Protein AF-A0A7J6RWA9-F1 (afdb_monomer)

Nearest PDB structures (foldseek):
  2pbj-assembly1_B  TM=9.322E-01  e=1.282E-08  Macaca fascicularis
  6jx6-assembly1_C  TM=2.714E-01  e=2.741E+00  Homo sapiens
  1b5l-assembly1_A  TM=1.885E-01  e=5.178E+00  Komagataella pastoris

Structure (mmCIF, N/CA/C/O backbone):
data_AF-A0A7J6RWA9-F1
#
_entry.id   AF-A0A7J6RWA9-F1
#
loop_
_atom_site.group_PDB
_atom_site.id
_atom_site.type_symbol
_atom_site.label_atom_id
_atom_site.label_alt_id
_atom_site.label_comp_id
_atom_site.label_asym_id
_atom_site.label_entity_id
_atom_site.label_seq_id
_atom_site.pdbx_PDB_ins_code
_atom_site.Cartn_x
_atom_site.Cartn_y
_atom_site.Cartn_z
_atom_site.occupancy
_atom_site.B_iso_or_equiv
_atom_site.auth_seq_id
_atom_site.auth_comp_id
_atom_site.auth_asym_id
_atom_site.auth_atom_id
_atom_site.pdbx_PDB_model_num
ATOM 1 N N . MET A 1 1 ? -7.459 13.600 18.767 1.00 39.44 1 MET A N 1
ATOM 2 C CA . MET A 1 1 ? -7.841 12.797 17.589 1.00 39.44 1 MET A CA 1
ATOM 3 C C . MET A 1 1 ? -7.322 13.525 16.365 1.00 39.44 1 MET A C 1
ATOM 5 O O . MET A 1 1 ? -7.943 14.478 15.921 1.00 39.44 1 MET A O 1
ATOM 9 N N . THR A 1 2 ? -6.116 13.187 15.924 1.00 43.75 2 THR A N 1
ATOM 10 C CA . THR A 1 2 ? -5.487 13.762 14.728 1.00 43.75 2 THR A CA 1
ATOM 11 C C . THR A 1 2 ? -5.964 12.961 13.519 1.00 43.75 2 THR A C 1
ATOM 13 O O . THR A 1 2 ? -5.708 11.764 13.459 1.00 43.75 2 THR A O 1
ATOM 16 N N . GLY A 1 3 ? -6.721 13.582 12.612 1.00 49.81 3 GLY A N 1
ATOM 17 C CA . GLY A 1 3 ? -7.195 12.933 11.384 1.00 49.81 3 GLY A CA 1
ATOM 18 C C . GLY A 1 3 ? -6.060 12.665 10.380 1.00 49.81 3 GLY A C 1
ATOM 19 O O . GLY A 1 3 ? -4.950 13.177 10.555 1.00 49.81 3 GLY A O 1
ATOM 20 N N . PRO A 1 4 ? -6.324 11.908 9.299 1.00 56.78 4 PRO A N 1
ATOM 21 C CA . PRO A 1 4 ? -5.310 11.543 8.303 1.00 56.78 4 PRO A CA 1
ATOM 22 C C . PRO A 1 4 ? -4.765 12.737 7.490 1.00 56.78 4 PRO A C 1
ATOM 24 O O . PRO A 1 4 ? -3.801 12.580 6.740 1.00 56.78 4 PRO A O 1
ATOM 27 N N . GLU A 1 5 ? -5.330 13.942 7.649 1.00 47.09 5 GLU A N 1
ATOM 28 C CA . GLU A 1 5 ? -4.858 15.179 7.006 1.00 47.09 5 GLU A CA 1
ATOM 29 C C . GLU A 1 5 ? -3.401 15.536 7.336 1.00 47.09 5 GLU A C 1
ATOM 31 O O . GLU A 1 5 ? -2.727 16.139 6.505 1.00 47.09 5 GLU A O 1
ATOM 36 N N . ALA A 1 6 ? -2.880 15.134 8.500 1.00 46.25 6 ALA A N 1
ATOM 37 C CA . ALA A 1 6 ? -1.516 15.473 8.917 1.00 46.25 6 ALA A CA 1
ATOM 38 C C . ALA A 1 6 ? -0.410 14.823 8.054 1.00 46.25 6 ALA A C 1
ATOM 40 O O . ALA A 1 6 ? 0.733 15.273 8.096 1.00 46.25 6 ALA A O 1
ATOM 41 N N . VAL A 1 7 ? -0.734 13.780 7.275 1.00 47.56 7 VAL A N 1
ATOM 42 C CA . VAL A 1 7 ? 0.244 12.981 6.504 1.00 47.56 7 VAL A CA 1
ATOM 43 C C . VAL A 1 7 ? 0.011 13.066 4.990 1.00 47.56 7 VAL A C 1
ATOM 45 O O . VAL A 1 7 ? 0.813 12.562 4.208 1.00 47.56 7 VAL A O 1
ATOM 48 N N . VAL A 1 8 ? -1.049 13.739 4.529 1.00 48.97 8 VAL A N 1
ATOM 49 C CA . VAL A 1 8 ? -1.226 14.003 3.094 1.00 48.97 8 VAL A CA 1
ATOM 50 C C . VAL A 1 8 ? -0.202 15.068 2.685 1.00 48.97 8 VAL A C 1
ATOM 52 O O . VAL A 1 8 ? -0.330 16.214 3.121 1.00 48.97 8 VAL A O 1
ATOM 55 N N . PRO A 1 9 ? 0.819 14.764 1.855 1.00 43.09 9 PRO A N 1
ATOM 56 C CA . PRO A 1 9 ? 1.720 15.808 1.398 1.00 43.09 9 PRO A CA 1
ATOM 57 C C . PRO A 1 9 ? 0.907 16.831 0.606 1.00 43.09 9 PRO A C 1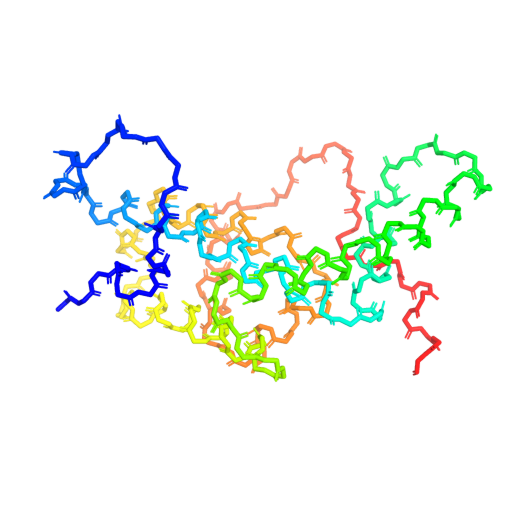
ATOM 59 O O . PRO A 1 9 ? 0.229 16.494 -0.370 1.00 43.09 9 PRO A O 1
ATOM 62 N N . ALA A 1 10 ? 0.958 18.076 1.080 1.00 37.00 10 ALA A N 1
ATOM 63 C CA . ALA A 1 10 ? 0.199 19.203 0.568 1.00 37.00 10 ALA A CA 1
ATOM 64 C C . ALA A 1 10 ? 0.240 19.258 -0.967 1.00 37.00 10 ALA A C 1
ATOM 66 O O . ALA A 1 10 ? 1.295 19.397 -1.592 1.00 37.00 10 ALA A O 1
ATOM 67 N N . LYS A 1 11 ? -0.940 19.174 -1.584 1.00 36.38 11 LYS A N 1
ATOM 68 C CA . LYS A 1 11 ? -1.131 19.436 -3.009 1.00 36.38 11 LYS A CA 1
ATOM 69 C C . LYS A 1 11 ? -0.823 20.917 -3.257 1.00 36.38 11 LYS A C 1
ATOM 71 O O . LYS A 1 11 ? -1.624 21.769 -2.883 1.00 36.38 11 LYS A O 1
ATOM 76 N N . LYS A 1 12 ? 0.286 21.238 -3.932 1.00 36.69 12 LYS A N 1
ATOM 77 C CA . LYS A 1 12 ? 0.397 22.509 -4.665 1.00 36.69 12 LYS A CA 1
ATOM 78 C C . LYS A 1 12 ? 0.057 22.269 -6.139 1.00 36.69 12 LYS A C 1
ATOM 80 O O . LYS A 1 12 ? 0.791 21.599 -6.853 1.00 36.69 12 LYS A O 1
ATOM 85 N N . GLU A 1 13 ? -1.118 22.786 -6.499 1.00 38.28 13 GLU A N 1
ATOM 86 C CA . GLU A 1 13 ? -1.623 23.146 -7.833 1.00 38.28 13 GLU A CA 1
ATOM 87 C C . GLU A 1 13 ? -1.780 22.051 -8.909 1.00 38.28 13 GLU A C 1
ATOM 89 O O . GLU A 1 13 ? -0.868 21.669 -9.632 1.00 38.28 13 GLU A O 1
ATOM 94 N N . SER A 1 14 ? -3.035 21.644 -9.113 1.00 30.59 14 SER A N 1
ATOM 95 C CA . SER A 1 14 ? -3.697 21.837 -10.411 1.00 30.59 14 SER A CA 1
ATOM 96 C C . SER A 1 14 ? -5.199 22.006 -10.176 1.00 30.59 14 SER A C 1
ATOM 98 O O . SER A 1 14 ? -5.834 21.176 -9.520 1.00 30.59 14 SER A O 1
ATOM 100 N N . THR A 1 15 ? -5.678 23.140 -10.684 1.00 30.81 15 THR A N 1
ATOM 101 C CA . THR A 1 15 ? -7.060 23.586 -10.897 1.00 30.81 15 THR A CA 1
ATOM 102 C C . THR A 1 15 ? -7.914 23.837 -9.651 1.00 30.81 15 THR A C 1
ATOM 104 O O . THR A 1 15 ? -8.248 22.949 -8.870 1.00 30.81 15 THR A O 1
ATOM 107 N N . ALA A 1 16 ? -8.250 25.116 -9.497 1.00 37.34 16 ALA A N 1
ATOM 108 C CA . ALA A 1 16 ? -9.140 25.677 -8.504 1.00 37.34 16 ALA A CA 1
ATOM 109 C C . ALA A 1 16 ? -10.590 25.248 -8.771 1.00 37.34 16 ALA A C 1
ATOM 111 O O . ALA A 1 16 ? -11.288 25.891 -9.539 1.00 37.34 16 ALA A O 1
ATOM 112 N N . GLU A 1 17 ? -11.020 24.166 -8.129 1.00 34.28 17 GLU A N 1
ATOM 113 C CA . GLU A 1 17 ? -12.426 23.802 -7.911 1.00 34.28 17 GLU A CA 1
ATOM 114 C C . GLU A 1 17 ? -12.434 22.751 -6.789 1.00 34.28 17 GLU A C 1
ATOM 116 O O . GLU A 1 17 ? -12.135 21.583 -7.018 1.00 34.28 17 GLU A O 1
ATOM 121 N N . GLY A 1 18 ? -12.656 23.166 -5.537 1.00 38.81 18 GLY A N 1
ATOM 122 C CA . GLY A 1 18 ? -12.782 22.210 -4.423 1.00 38.81 18 GLY A CA 1
ATOM 123 C C . GLY A 1 18 ? -12.353 22.694 -3.038 1.00 38.81 18 GLY A C 1
ATOM 124 O O . GLY A 1 18 ? -12.607 22.004 -2.060 1.00 38.81 18 GLY A O 1
ATOM 125 N N . ALA A 1 19 ? -11.758 23.883 -2.908 1.00 41.28 19 ALA A N 1
ATOM 126 C CA . ALA A 1 19 ? -11.243 24.370 -1.621 1.00 41.28 19 ALA A CA 1
ATOM 127 C C . ALA A 1 19 ? -12.324 24.737 -0.572 1.00 41.28 19 ALA A C 1
ATOM 129 O O . ALA A 1 19 ? -11.983 25.166 0.524 1.00 41.28 19 ALA A O 1
ATOM 130 N N . SER A 1 20 ? -13.617 24.571 -0.875 1.00 37.47 20 SER A N 1
ATOM 131 C CA . SER A 1 20 ? -14.734 24.836 0.047 1.00 37.47 20 SER A CA 1
ATOM 132 C C . SER A 1 20 ? -15.453 23.578 0.562 1.00 37.47 20 SER A C 1
ATOM 134 O O . SER A 1 20 ? -16.354 23.710 1.386 1.00 37.47 20 SER A O 1
ATOM 136 N N . GLY A 1 21 ? -15.076 22.372 0.112 1.00 46.09 21 GLY A N 1
ATOM 137 C CA . GLY A 1 21 ? -15.750 21.113 0.480 1.00 46.09 21 GLY A CA 1
ATOM 138 C C . GLY A 1 21 ? -15.065 20.280 1.573 1.00 46.09 21 GLY A C 1
ATOM 139 O O . GLY A 1 21 ? -15.691 19.388 2.136 1.00 46.09 21 GLY A O 1
ATOM 140 N N . ASP A 1 22 ? -13.801 20.566 1.893 1.00 48.47 22 ASP A N 1
ATOM 141 C CA . ASP A 1 22 ? -12.964 19.674 2.713 1.00 48.47 22 ASP A CA 1
ATOM 142 C C . ASP A 1 22 ? -13.248 19.768 4.229 1.00 48.47 22 ASP A C 1
ATOM 144 O O . ASP A 1 22 ? -13.005 18.815 4.963 1.00 48.47 22 ASP A O 1
ATOM 148 N N . ALA A 1 23 ? -13.857 20.859 4.710 1.00 52.50 23 ALA A N 1
ATOM 149 C CA . ALA A 1 23 ? -14.090 21.085 6.143 1.00 52.50 23 ALA A CA 1
ATOM 150 C C . ALA A 1 23 ? -15.260 20.279 6.754 1.00 52.50 23 ALA A C 1
ATOM 152 O O . ALA A 1 23 ? -15.531 20.420 7.94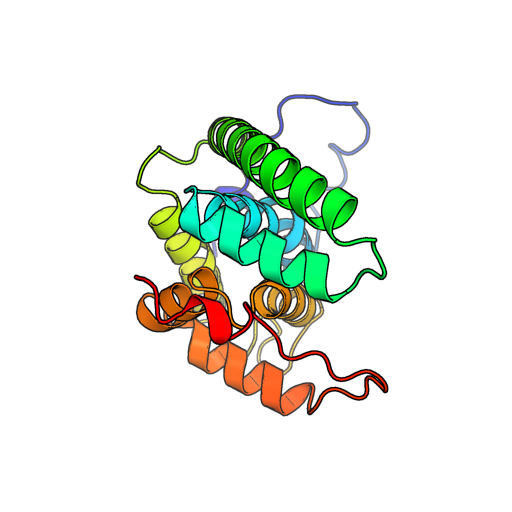5 1.00 52.50 23 ALA A O 1
ATOM 153 N N . ASN A 1 24 ? -15.973 19.463 5.965 1.00 55.38 24 ASN A N 1
ATOM 154 C CA . ASN A 1 24 ? -17.157 18.727 6.433 1.00 55.38 24 ASN A CA 1
ATOM 155 C C . ASN A 1 24 ? -17.223 17.269 5.942 1.00 55.38 24 ASN A C 1
ATOM 157 O O . ASN A 1 24 ? -18.300 16.676 5.900 1.00 55.38 24 ASN A O 1
ATOM 161 N N . LEU A 1 25 ? -16.083 16.692 5.544 1.00 68.38 25 LEU A N 1
ATOM 162 C CA . LEU A 1 25 ? -16.009 15.274 5.192 1.00 68.38 25 LEU A CA 1
ATOM 163 C C . LEU A 1 25 ? -16.062 14.421 6.458 1.00 68.38 25 LEU A C 1
ATOM 165 O O . LEU A 1 25 ? -15.345 14.680 7.432 1.00 68.38 25 LEU A O 1
ATOM 169 N N . SER A 1 26 ? -16.882 13.375 6.424 1.00 85.25 26 SER A N 1
ATOM 170 C CA . SER A 1 26 ? -16.926 12.385 7.497 1.00 85.25 26 SER A CA 1
ATOM 171 C C . SER A 1 26 ? -15.547 11.748 7.700 1.00 85.25 26 SER A C 1
ATOM 173 O O . SER A 1 26 ? -14.746 11.643 6.768 1.00 85.25 26 SER A O 1
ATOM 175 N N . ILE A 1 27 ? -15.262 11.283 8.920 1.00 84.94 27 ILE A N 1
ATOM 176 C CA . ILE A 1 27 ? -13.998 10.592 9.228 1.00 84.94 27 ILE A CA 1
ATOM 177 C C . ILE A 1 27 ? -13.743 9.431 8.249 1.00 84.94 27 ILE A C 1
ATOM 179 O O . ILE A 1 27 ? -12.622 9.227 7.799 1.00 84.94 27 ILE A O 1
ATOM 183 N N . GLU A 1 28 ? -14.799 8.720 7.850 1.00 86.56 28 GLU A N 1
ATOM 184 C CA . GLU A 1 28 ? -14.752 7.634 6.873 1.00 86.56 28 GLU A CA 1
ATOM 185 C C . GLU A 1 28 ? -14.273 8.110 5.493 1.00 86.56 28 GLU A C 1
ATOM 187 O O . GLU A 1 28 ? -13.369 7.509 4.914 1.00 86.56 28 GLU A O 1
ATOM 192 N N . GLU A 1 29 ? -14.824 9.207 4.972 1.00 88.69 29 GLU A N 1
ATOM 193 C CA . GLU A 1 29 ? -14.424 9.771 3.675 1.00 88.69 29 GLU A CA 1
ATOM 194 C C . GLU A 1 29 ? -12.976 10.267 3.684 1.00 88.69 29 GLU A C 1
ATOM 196 O O . GLU A 1 29 ? -12.262 10.110 2.690 1.00 88.69 29 GLU A O 1
ATOM 201 N N . GLN A 1 30 ? -12.514 10.806 4.814 1.00 89.94 30 GLN A N 1
ATOM 202 C CA . GLN A 1 30 ? -11.116 11.202 4.981 1.00 89.94 30 GLN A CA 1
ATOM 203 C C . GLN A 1 30 ? -10.178 9.994 4.868 1.00 89.94 30 GLN A C 1
ATOM 205 O O . GLN A 1 30 ? -9.165 10.068 4.171 1.00 89.94 30 GLN A O 1
ATOM 210 N N . TRP A 1 31 ? -10.530 8.860 5.482 1.00 91.12 31 TRP A N 1
ATOM 211 C CA . TRP A 1 31 ? -9.747 7.623 5.380 1.00 91.12 31 TRP A CA 1
ATOM 212 C C . TRP A 1 31 ? -9.806 6.987 3.989 1.00 91.12 31 TRP A C 1
ATOM 214 O O . TRP A 1 31 ? -8.787 6.503 3.495 1.00 91.12 31 TRP A O 1
ATOM 224 N N . VAL A 1 32 ? -10.957 7.040 3.312 1.00 92.50 32 VAL A N 1
ATOM 225 C CA . VAL A 1 32 ? -11.071 6.610 1.908 1.00 92.50 32 VAL A CA 1
ATOM 226 C C . VAL A 1 32 ? -10.140 7.437 1.021 1.00 92.50 32 VAL A C 1
ATOM 228 O O . VAL A 1 32 ? -9.382 6.872 0.230 1.00 92.50 32 VAL A O 1
ATOM 231 N N . ARG A 1 33 ? -10.145 8.765 1.183 1.00 91.81 33 ARG A N 1
ATOM 232 C CA . ARG A 1 33 ? -9.270 9.672 0.431 1.00 91.81 33 ARG A CA 1
ATOM 233 C C . ARG A 1 33 ? -7.798 9.448 0.760 1.00 91.81 33 ARG A C 1
ATOM 235 O O . ARG A 1 33 ? -6.971 9.452 -0.147 1.00 91.81 33 ARG A O 1
ATOM 242 N N . TRP A 1 34 ? -7.466 9.231 2.029 1.00 93.31 34 TRP A N 1
ATOM 243 C CA . TRP A 1 34 ? -6.106 8.911 2.451 1.00 93.31 34 TRP A CA 1
ATOM 244 C C . TRP A 1 34 ? -5.598 7.616 1.810 1.00 93.31 34 TRP A C 1
ATOM 246 O O . TRP A 1 34 ? -4.473 7.588 1.308 1.00 93.31 34 TRP A O 1
ATOM 256 N N . ALA A 1 35 ? -6.423 6.569 1.759 1.00 92.88 35 ALA A N 1
ATOM 257 C CA . ALA A 1 35 ? -6.027 5.302 1.155 1.00 92.88 35 ALA A CA 1
ATOM 258 C C . ALA A 1 35 ? -5.664 5.483 -0.332 1.00 92.88 35 ALA A C 1
ATOM 260 O O . ALA A 1 35 ? -4.620 5.010 -0.779 1.00 92.88 35 ALA A O 1
ATOM 261 N N . ASP A 1 36 ? -6.461 6.246 -1.082 1.00 90.38 36 ASP A N 1
ATOM 262 C CA . ASP A 1 36 ? -6.200 6.523 -2.501 1.00 90.38 36 ASP A CA 1
ATOM 263 C C . ASP A 1 36 ? -5.001 7.470 -2.724 1.00 90.38 36 ASP A C 1
ATOM 265 O O . ASP A 1 36 ? -4.122 7.231 -3.559 1.00 90.38 36 ASP A O 1
ATOM 269 N N . GLN A 1 37 ? -4.920 8.554 -1.947 1.00 89.69 37 GLN A N 1
ATOM 270 C CA . GLN A 1 37 ? -3.933 9.613 -2.172 1.00 89.69 37 GLN A CA 1
ATOM 271 C C . GLN A 1 37 ? -2.568 9.323 -1.547 1.00 89.69 37 GLN A C 1
ATOM 273 O O . GLN A 1 37 ? -1.567 9.835 -2.048 1.00 89.69 37 GLN A O 1
ATOM 278 N N . CYS A 1 38 ? -2.513 8.525 -0.480 1.00 90.75 38 CYS A N 1
ATOM 279 C CA . CYS A 1 38 ? -1.297 8.223 0.270 1.00 90.75 38 CYS A CA 1
ATOM 280 C C . CYS A 1 38 ? -0.939 6.735 0.175 1.00 90.75 38 CYS A C 1
ATOM 282 O O . CYS A 1 38 ? 0.096 6.399 -0.405 1.00 90.75 38 CYS A O 1
ATOM 284 N N . LEU A 1 39 ? -1.799 5.836 0.667 1.00 93.62 39 LEU A N 1
ATOM 285 C CA . LEU A 1 39 ? -1.460 4.413 0.796 1.00 93.62 39 LEU A CA 1
ATOM 286 C C . LEU A 1 39 ? -1.137 3.763 -0.557 1.00 93.62 39 LEU A C 1
ATOM 288 O O . LEU A 1 39 ? -0.081 3.146 -0.698 1.00 93.62 39 LEU A O 1
ATOM 292 N N . VAL A 1 40 ? -1.975 3.966 -1.581 1.00 93.56 40 VAL A N 1
ATOM 293 C CA . VAL A 1 40 ? -1.718 3.468 -2.950 1.00 93.56 40 VAL A CA 1
ATOM 294 C C . VAL A 1 40 ? -0.361 3.945 -3.468 1.00 93.56 40 VAL A C 1
ATOM 296 O O . VAL A 1 40 ? 0.363 3.213 -4.139 1.00 93.56 40 VAL A O 1
ATOM 299 N N . GLN A 1 41 ? 0.016 5.178 -3.147 1.00 91.94 41 GLN A N 1
ATOM 300 C CA . GLN A 1 41 ? 1.243 5.790 -3.644 1.00 91.94 41 GLN A CA 1
ATOM 301 C C . GLN A 1 41 ? 2.472 5.209 -2.961 1.00 91.94 41 GLN A C 1
ATOM 303 O O . GLN A 1 41 ? 3.451 4.895 -3.639 1.00 91.94 41 GLN A O 1
ATOM 308 N N . LEU A 1 42 ? 2.399 4.999 -1.646 1.00 92.81 42 LEU A N 1
ATOM 309 C CA . LEU A 1 42 ? 3.435 4.311 -0.881 1.00 92.81 42 LEU A CA 1
ATOM 310 C C . LEU A 1 42 ? 3.608 2.868 -1.359 1.00 92.81 42 LEU A C 1
ATOM 312 O O . LEU A 1 42 ? 4.741 2.415 -1.525 1.00 92.81 42 LEU A O 1
ATOM 316 N N . ILE A 1 43 ? 2.511 2.178 -1.668 1.00 93.94 43 ILE A N 1
ATOM 317 C CA . ILE A 1 43 ? 2.541 0.841 -2.261 1.00 93.94 43 ILE A CA 1
ATOM 318 C C . ILE A 1 43 ? 3.258 0.851 -3.615 1.00 93.94 43 ILE A C 1
ATOM 320 O O . ILE A 1 43 ? 4.218 0.103 -3.795 1.00 93.94 43 ILE A O 1
ATOM 324 N N . VAL A 1 44 ? 2.868 1.735 -4.541 1.00 92.38 44 VAL A N 1
ATOM 325 C CA . VAL A 1 44 ? 3.507 1.855 -5.865 1.00 92.38 44 VAL A CA 1
ATOM 326 C C . VAL A 1 44 ? 4.997 2.175 -5.738 1.00 92.38 44 VAL A C 1
ATOM 328 O O . VAL A 1 44 ? 5.814 1.607 -6.460 1.00 92.38 44 VAL A O 1
ATOM 331 N N . ILE A 1 45 ? 5.379 3.061 -4.814 1.00 92.62 45 ILE A N 1
ATOM 332 C CA . ILE A 1 45 ? 6.791 3.368 -4.564 1.00 92.62 45 ILE A CA 1
ATOM 333 C C . ILE A 1 45 ? 7.539 2.103 -4.122 1.00 92.62 45 ILE A C 1
ATOM 335 O O . ILE A 1 45 ? 8.620 1.834 -4.646 1.00 92.62 45 ILE A O 1
ATOM 339 N N . ASN A 1 46 ? 6.957 1.317 -3.211 1.00 93.38 46 ASN A N 1
ATOM 340 C CA . ASN A 1 46 ? 7.591 0.139 -2.621 1.00 93.38 46 ASN A CA 1
ATOM 341 C C . ASN A 1 46 ? 7.675 -1.067 -3.562 1.00 93.38 46 ASN A C 1
ATOM 343 O O . ASN A 1 46 ? 8.699 -1.736 -3.565 1.00 93.38 46 ASN A O 1
ATOM 347 N N . ILE A 1 47 ? 6.661 -1.343 -4.386 1.00 93.00 47 ILE A N 1
ATOM 348 C CA . ILE A 1 47 ? 6.725 -2.458 -5.353 1.00 93.00 47 ILE A CA 1
ATOM 349 C C . ILE A 1 47 ? 7.687 -2.177 -6.523 1.00 93.00 47 ILE A C 1
ATOM 351 O O . ILE A 1 47 ? 8.110 -3.099 -7.204 1.00 93.00 47 ILE A O 1
ATOM 355 N N . TYR A 1 48 ? 8.083 -0.919 -6.742 1.00 92.81 48 TYR A N 1
ATOM 356 C CA . TYR A 1 48 ? 9.012 -0.514 -7.808 1.00 92.81 48 TYR A CA 1
ATOM 357 C C . TYR A 1 48 ? 10.301 0.143 -7.280 1.00 92.81 48 TYR A C 1
ATOM 359 O O . TYR A 1 48 ? 10.997 0.839 -8.024 1.00 92.81 48 TYR A O 1
ATOM 367 N N . ARG A 1 49 ? 10.630 -0.022 -5.992 1.00 89.94 49 ARG A N 1
ATOM 368 C CA . ARG A 1 49 ? 11.745 0.693 -5.341 1.00 89.94 49 ARG A CA 1
ATOM 369 C C . ARG A 1 49 ? 13.113 0.245 -5.855 1.00 89.94 49 ARG A C 1
ATOM 371 O O . ARG A 1 49 ? 14.025 1.066 -5.970 1.00 89.94 49 ARG A O 1
ATOM 378 N N . ASN A 1 50 ? 13.275 -1.041 -6.156 1.00 89.19 50 ASN A N 1
ATOM 379 C CA . ASN A 1 50 ? 14.505 -1.600 -6.713 1.00 89.19 50 ASN A CA 1
ATOM 380 C C . ASN A 1 50 ? 14.219 -2.523 -7.907 1.00 89.19 50 ASN A C 1
ATOM 382 O O . ASN A 1 50 ? 13.070 -2.846 -8.204 1.00 89.19 50 ASN A O 1
ATOM 386 N N . LEU A 1 51 ? 15.285 -2.935 -8.601 1.00 88.06 51 LEU A N 1
ATOM 387 C CA . LEU A 1 51 ? 15.166 -3.746 -9.812 1.00 88.06 51 LEU A CA 1
ATOM 388 C C . LEU A 1 51 ? 14.472 -5.085 -9.539 1.00 88.06 51 LEU A C 1
ATOM 390 O O . LEU A 1 51 ? 13.636 -5.495 -10.331 1.00 88.06 51 LEU A O 1
ATOM 394 N N . ARG A 1 52 ? 14.774 -5.733 -8.409 1.00 88.25 52 ARG A N 1
ATOM 395 C CA . ARG A 1 52 ? 14.199 -7.031 -8.031 1.00 88.25 52 ARG A CA 1
ATOM 396 C C . ARG A 1 52 ? 12.692 -6.938 -7.788 1.00 88.25 52 ARG A C 1
ATOM 398 O O . ARG A 1 52 ? 11.960 -7.732 -8.358 1.00 88.25 52 ARG A O 1
ATOM 405 N N . GLU A 1 53 ? 12.242 -5.960 -7.009 1.00 88.38 53 GLU A N 1
ATOM 406 C CA . GLU A 1 53 ? 10.815 -5.734 -6.710 1.00 88.38 53 GLU A CA 1
ATOM 407 C C . GLU A 1 53 ? 10.037 -5.294 -7.973 1.00 88.38 53 GLU A C 1
ATOM 409 O O . GLU A 1 53 ? 8.908 -5.718 -8.218 1.00 88.38 53 GLU A O 1
ATOM 414 N N . SER A 1 54 ? 10.666 -4.505 -8.852 1.00 90.19 54 SER A N 1
ATOM 415 C CA . SER A 1 54 ? 10.048 -4.106 -10.124 1.00 90.19 54 SER A CA 1
ATOM 416 C C . SER A 1 54 ? 9.887 -5.297 -11.079 1.00 90.19 54 SER A C 1
ATOM 418 O O . SER A 1 54 ? 8.810 -5.515 -11.635 1.00 90.19 54 SER A O 1
ATOM 420 N N . MET A 1 55 ? 10.933 -6.117 -11.208 1.00 89.38 55 MET A N 1
ATOM 421 C CA . MET A 1 55 ? 10.919 -7.374 -11.961 1.00 89.38 55 MET A CA 1
ATOM 422 C C . MET A 1 55 ? 9.855 -8.344 -11.437 1.00 89.38 55 MET A C 1
ATOM 424 O O . MET A 1 55 ? 9.122 -8.939 -12.223 1.00 89.38 55 MET A O 1
ATOM 428 N N . GLU A 1 56 ? 9.757 -8.467 -10.114 1.00 89.56 56 GLU A N 1
ATOM 429 C CA . GLU A 1 56 ? 8.738 -9.242 -9.404 1.00 89.56 56 GLU A CA 1
ATOM 430 C C . GLU A 1 56 ? 7.317 -8.795 -9.799 1.00 89.56 56 GLU A C 1
ATOM 432 O O . GLU A 1 56 ? 6.476 -9.611 -10.178 1.00 89.56 56 GLU A O 1
ATOM 437 N N . THR A 1 57 ? 7.077 -7.482 -9.808 1.00 88.62 57 THR A N 1
ATOM 438 C CA . THR A 1 57 ? 5.786 -6.899 -10.193 1.00 88.62 57 THR A CA 1
ATOM 439 C C . THR A 1 57 ? 5.441 -7.174 -11.659 1.00 88.62 57 THR A C 1
ATOM 441 O O . THR A 1 57 ? 4.311 -7.550 -11.975 1.00 88.62 57 THR A O 1
ATOM 444 N N . PHE A 1 58 ? 6.397 -7.006 -12.577 1.00 87.62 58 PHE A N 1
ATOM 445 C CA . PHE A 1 58 ? 6.157 -7.246 -14.002 1.00 87.62 58 PHE A CA 1
ATOM 446 C C . PHE A 1 58 ? 6.001 -8.723 -14.355 1.00 87.62 58 PHE A C 1
ATOM 448 O O . PHE A 1 58 ? 5.265 -9.024 -15.295 1.00 87.62 58 PHE A O 1
ATOM 455 N N . ASP A 1 59 ? 6.636 -9.630 -13.610 1.00 86.88 59 ASP A N 1
ATOM 456 C CA . ASP A 1 59 ? 6.408 -11.069 -13.759 1.00 86.88 59 ASP A CA 1
ATOM 457 C C . ASP A 1 59 ? 4.926 -11.390 -13.523 1.00 86.88 59 ASP A C 1
ATOM 459 O O . ASP A 1 59 ? 4.263 -11.930 -14.409 1.00 86.88 59 ASP A O 1
ATOM 463 N N . TYR A 1 60 ? 4.370 -10.910 -12.405 1.00 85.19 60 TYR A N 1
ATOM 464 C CA . TYR A 1 60 ? 2.950 -11.065 -12.080 1.00 85.19 60 TYR A CA 1
ATOM 465 C C . TYR A 1 60 ? 2.015 -10.385 -13.100 1.00 85.19 60 TYR A C 1
ATOM 467 O O . TYR A 1 60 ? 1.047 -10.988 -13.579 1.00 85.19 60 TYR A O 1
ATOM 475 N N . LEU A 1 61 ? 2.298 -9.136 -13.492 1.00 85.31 61 LEU A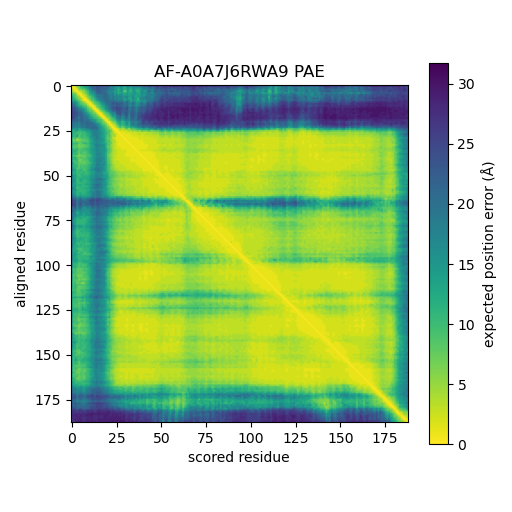 N 1
ATOM 476 C CA . LEU A 1 61 ? 1.462 -8.403 -14.457 1.00 85.31 61 LEU A CA 1
ATOM 477 C C . LEU A 1 61 ? 1.413 -9.083 -15.832 1.00 85.31 61 LEU A C 1
ATOM 479 O O . LEU A 1 61 ? 0.389 -9.034 -16.516 1.00 85.31 61 LEU A O 1
ATOM 483 N N . LEU A 1 62 ? 2.509 -9.718 -16.250 1.00 85.19 62 LEU A N 1
ATOM 484 C CA . LEU A 1 62 ? 2.606 -10.397 -17.541 1.00 85.19 62 LEU A CA 1
ATOM 485 C C . LEU A 1 62 ? 2.188 -11.872 -17.490 1.00 85.19 62 LEU A C 1
ATOM 487 O O . LEU A 1 62 ? 2.192 -12.532 -18.533 1.00 85.19 62 LEU A O 1
ATOM 491 N N . THR A 1 63 ? 1.787 -12.393 -16.329 1.00 79.44 63 THR A N 1
ATOM 492 C CA . THR A 1 63 ? 1.061 -13.671 -16.221 1.00 79.44 63 THR A CA 1
ATOM 493 C C . THR A 1 63 ? -0.321 -13.580 -16.873 1.00 79.44 63 THR A C 1
ATOM 495 O O . THR A 1 63 ? -0.808 -14.554 -17.432 1.00 79.44 63 THR A O 1
ATOM 498 N N . HIS A 1 64 ? -0.925 -12.389 -16.882 1.00 68.50 64 HIS A N 1
ATOM 499 C CA . HIS A 1 64 ? -2.315 -12.171 -17.292 1.00 68.50 64 HIS A CA 1
ATOM 500 C C . HIS A 1 64 ? -2.505 -11.849 -18.786 1.00 68.50 64 HIS A C 1
ATOM 502 O O . HIS A 1 64 ? -3.620 -11.533 -19.198 1.00 68.50 64 HIS A O 1
ATOM 508 N N . LYS A 1 65 ? -1.443 -11.858 -19.606 1.00 67.38 65 LYS A N 1
ATOM 509 C CA . LYS A 1 65 ? -1.520 -11.429 -21.013 1.00 67.38 65 LYS A CA 1
ATOM 510 C C . LYS A 1 65 ? -1.057 -12.504 -21.989 1.00 67.38 65 LYS A C 1
ATOM 512 O O . LYS A 1 65 ? 0.068 -12.992 -21.896 1.00 67.38 65 LYS A O 1
ATOM 517 N N . GLU A 1 66 ? -1.886 -12.766 -22.997 1.00 69.06 66 GLU A N 1
ATOM 518 C CA . GLU A 1 66 ? -1.540 -13.583 -24.164 1.00 69.06 66 GLU A CA 1
ATOM 519 C C . GLU A 1 66 ? -0.656 -12.787 -25.135 1.00 69.06 66 GLU A C 1
ATOM 521 O O . GLU A 1 66 ? -1.094 -12.291 -26.171 1.00 69.06 66 GLU A O 1
ATOM 526 N N . PHE A 1 67 ? 0.612 -12.601 -24.775 1.00 67.31 67 PHE A N 1
ATOM 527 C CA . PHE A 1 67 ? 1.611 -12.023 -25.670 1.00 67.31 67 PHE A CA 1
ATOM 528 C C . PHE A 1 67 ? 2.554 -13.093 -26.209 1.00 67.31 67 PHE A C 1
ATOM 530 O O . PHE A 1 67 ? 2.932 -14.024 -25.499 1.00 67.31 67 PHE A O 1
ATOM 537 N N . GLY A 1 68 ? 3.023 -12.902 -27.445 1.00 77.38 68 GLY A N 1
ATOM 538 C CA . GLY A 1 68 ? 4.170 -13.649 -27.956 1.00 77.38 68 GLY A CA 1
ATOM 539 C C . GLY A 1 68 ? 5.402 -13.439 -27.066 1.00 77.38 68 GLY A C 1
ATOM 540 O O . GLY A 1 68 ? 5.619 -12.345 -26.538 1.00 77.38 68 GLY A O 1
ATOM 541 N N . TYR A 1 69 ? 6.225 -14.481 -26.914 1.00 78.94 69 TYR A N 1
ATOM 542 C CA . TYR A 1 69 ? 7.370 -14.509 -25.989 1.00 78.94 69 TYR A CA 1
ATOM 543 C C . TYR A 1 69 ? 8.304 -13.291 -26.121 1.00 78.94 69 TYR A C 1
ATOM 545 O O . TYR A 1 69 ? 8.698 -12.693 -25.121 1.00 78.94 69 TYR A O 1
ATOM 553 N N . VAL A 1 70 ? 8.600 -12.867 -27.354 1.00 82.81 70 VAL A N 1
ATOM 554 C CA . VAL A 1 70 ? 9.475 -11.713 -27.631 1.00 82.81 70 VAL A CA 1
ATOM 555 C C . VAL A 1 70 ? 8.855 -10.402 -27.140 1.00 82.81 70 VAL A C 1
ATOM 557 O O . VAL A 1 70 ? 9.520 -9.618 -26.464 1.00 82.81 70 VAL A O 1
ATOM 560 N N . SER A 1 71 ? 7.572 -10.173 -27.425 1.00 84.56 71 SER A N 1
ATOM 561 C CA . SER A 1 71 ? 6.846 -8.986 -26.961 1.00 84.56 71 SER A CA 1
ATOM 562 C C . SER A 1 71 ? 6.734 -8.964 -25.437 1.00 84.56 71 SER A C 1
ATOM 564 O O . SER A 1 71 ? 6.915 -7.909 -24.832 1.00 84.56 71 SER A O 1
ATOM 566 N N . LYS A 1 72 ? 6.508 -10.126 -24.807 1.00 85.44 72 LYS A N 1
ATOM 567 C CA . LYS A 1 72 ? 6.495 -10.259 -23.344 1.00 85.44 72 LYS A CA 1
ATOM 568 C C . LYS A 1 72 ? 7.841 -9.854 -22.740 1.00 85.44 72 LYS A C 1
ATOM 570 O O . LYS A 1 72 ? 7.864 -9.050 -21.814 1.00 85.44 72 LYS A O 1
ATOM 575 N N . MET A 1 73 ? 8.949 -10.340 -23.301 1.00 86.25 73 MET A N 1
ATOM 576 C CA . MET A 1 73 ? 10.291 -10.013 -22.812 1.00 86.25 73 MET A CA 1
ATOM 577 C C . MET A 1 73 ? 10.629 -8.525 -22.995 1.00 86.25 73 MET A C 1
ATOM 579 O O . MET A 1 73 ? 11.174 -7.898 -22.089 1.00 86.25 73 MET A O 1
ATOM 583 N N . ALA A 1 74 ? 10.255 -7.932 -24.133 1.00 88.75 74 ALA A N 1
ATOM 584 C CA . ALA A 1 74 ? 10.452 -6.504 -24.374 1.00 88.75 74 ALA A CA 1
ATOM 585 C C . ALA A 1 74 ? 9.681 -5.642 -23.358 1.00 88.75 74 ALA A C 1
ATOM 587 O O . ALA A 1 74 ? 10.272 -4.762 -22.733 1.00 88.75 74 ALA A O 1
ATOM 588 N N . VAL A 1 75 ? 8.390 -5.940 -23.145 1.00 88.06 75 VAL A N 1
ATOM 589 C CA . VAL A 1 75 ? 7.531 -5.221 -22.187 1.00 88.06 75 VAL A CA 1
ATOM 590 C C . VAL A 1 75 ? 8.018 -5.401 -20.753 1.00 88.06 75 VAL A C 1
ATOM 592 O O . VAL A 1 75 ? 7.978 -4.445 -19.982 1.00 88.06 75 VAL A O 1
ATOM 595 N N . TYR A 1 76 ? 8.497 -6.595 -20.399 1.00 89.25 76 TYR A N 1
ATOM 596 C CA . TYR A 1 76 ? 9.045 -6.883 -19.078 1.00 89.25 76 TYR A CA 1
ATOM 597 C C . TYR A 1 76 ? 10.200 -5.940 -18.739 1.00 89.25 76 TYR A C 1
ATOM 599 O O . TYR A 1 76 ? 10.129 -5.201 -17.757 1.00 89.25 76 TYR A O 1
ATOM 607 N N . TRP A 1 77 ? 11.231 -5.897 -19.586 1.00 89.56 77 TRP A N 1
ATOM 608 C CA . TRP A 1 77 ? 12.395 -5.049 -19.342 1.00 89.56 77 TRP A CA 1
ATOM 609 C C . TRP A 1 77 ? 12.045 -3.565 -19.441 1.00 89.56 77 TRP A C 1
ATOM 611 O O . TRP A 1 77 ? 12.354 -2.807 -18.522 1.00 89.56 77 TRP A O 1
ATOM 621 N N . SER A 1 78 ? 11.351 -3.138 -20.504 1.00 91.44 78 SER A N 1
ATOM 622 C CA . SER A 1 78 ? 11.002 -1.722 -20.675 1.00 91.44 78 SER A CA 1
ATOM 623 C C . SER A 1 78 ? 10.120 -1.216 -19.535 1.00 91.44 78 SER A C 1
ATOM 625 O O . SER A 1 78 ? 10.357 -0.138 -18.994 1.00 91.44 78 SER A O 1
ATOM 627 N N . GLY A 1 79 ? 9.120 -2.009 -19.145 1.00 89.00 79 GLY A N 1
ATOM 628 C CA . GLY A 1 79 ? 8.203 -1.689 -18.062 1.00 89.00 79 GLY A CA 1
ATOM 629 C C . GLY A 1 79 ? 8.923 -1.596 -16.723 1.00 89.00 79 GLY A C 1
ATOM 630 O O . GLY A 1 79 ? 8.751 -0.604 -16.015 1.00 89.00 79 GLY A O 1
ATOM 631 N N . THR A 1 80 ? 9.788 -2.569 -16.424 1.00 90.88 80 THR A N 1
ATOM 632 C CA . THR A 1 80 ? 10.576 -2.607 -15.185 1.00 90.88 80 THR A CA 1
ATOM 633 C C . THR A 1 80 ? 11.372 -1.314 -14.993 1.00 90.88 80 THR A C 1
ATOM 635 O O . THR A 1 80 ? 11.289 -0.690 -13.932 1.00 90.88 80 THR A O 1
ATOM 638 N N . PHE A 1 81 ? 12.099 -0.861 -16.021 1.00 92.00 81 PHE A N 1
ATOM 639 C CA . PHE A 1 81 ? 12.897 0.368 -15.938 1.00 92.00 81 PHE A CA 1
ATOM 640 C C . PHE A 1 81 ? 12.035 1.633 -15.875 1.00 92.00 81 PHE A C 1
ATOM 642 O O . PHE A 1 81 ? 12.304 2.521 -15.063 1.00 92.00 81 PHE A O 1
ATOM 649 N N . VAL A 1 82 ? 10.980 1.719 -16.694 1.00 93.69 82 VAL A N 1
ATOM 650 C CA . VAL A 1 82 ? 10.070 2.875 -16.690 1.00 93.69 82 VAL A CA 1
ATOM 651 C C . VAL A 1 82 ? 9.399 3.026 -15.327 1.00 93.69 82 VAL A C 1
ATOM 653 O O . VAL A 1 82 ? 9.364 4.130 -14.783 1.00 93.69 82 VAL A O 1
ATOM 656 N N . MET A 1 83 ? 8.923 1.936 -14.727 1.00 92.12 83 MET A N 1
ATOM 657 C CA . MET A 1 83 ? 8.25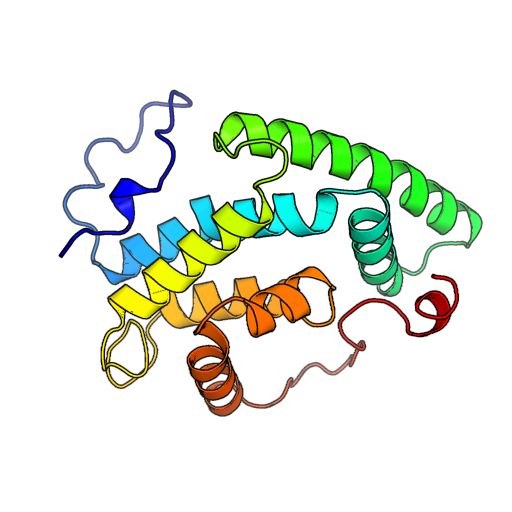3 2.004 -13.429 1.00 92.12 83 MET A CA 1
ATOM 658 C C . MET A 1 83 ? 9.205 2.338 -12.282 1.00 92.12 83 MET A C 1
ATOM 660 O O . MET A 1 83 ? 8.813 3.076 -11.380 1.00 92.12 83 MET A O 1
ATOM 664 N N . MET A 1 84 ? 10.470 1.912 -12.335 1.00 92.00 84 MET A N 1
ATOM 665 C CA . MET A 1 84 ? 11.478 2.373 -11.370 1.00 92.00 84 MET A CA 1
ATOM 666 C C . MET A 1 84 ? 11.687 3.891 -11.444 1.00 92.00 84 MET A C 1
ATOM 668 O O . MET A 1 84 ? 11.792 4.563 -10.414 1.00 92.00 84 MET A O 1
ATOM 672 N N . MET A 1 85 ? 11.693 4.460 -12.653 1.00 91.81 85 MET A N 1
ATOM 673 C CA . MET A 1 85 ? 11.766 5.913 -12.833 1.00 91.81 85 MET A CA 1
ATOM 674 C C . MET A 1 85 ? 10.515 6.601 -12.279 1.00 91.81 85 MET A C 1
ATOM 676 O O . MET A 1 85 ? 10.631 7.588 -11.549 1.00 91.81 85 MET A O 1
ATOM 680 N N . VAL A 1 86 ? 9.327 6.053 -12.555 1.00 90.56 86 VAL A N 1
ATOM 681 C CA . VAL A 1 86 ? 8.055 6.551 -12.006 1.00 90.56 86 VAL A CA 1
ATOM 682 C C . VAL A 1 86 ? 8.058 6.506 -10.477 1.00 90.56 86 VAL A C 1
ATOM 684 O O . VAL A 1 86 ? 7.678 7.495 -9.852 1.00 90.56 86 VAL A O 1
ATOM 687 N N . SER A 1 87 ? 8.534 5.420 -9.863 1.00 89.25 87 SER A N 1
ATOM 688 C CA . SER A 1 87 ? 8.688 5.311 -8.407 1.00 89.25 87 SER A CA 1
ATOM 689 C C . SER A 1 87 ? 9.610 6.401 -7.863 1.00 89.25 87 SER A C 1
ATOM 691 O O . SER A 1 87 ? 9.250 7.108 -6.923 1.00 89.25 87 SER A O 1
ATOM 693 N N . GLY A 1 88 ? 10.747 6.650 -8.520 1.00 88.38 88 GLY A N 1
ATOM 694 C CA . GLY A 1 88 ? 11.657 7.732 -8.146 1.00 88.38 88 GLY A CA 1
ATOM 695 C C . GLY A 1 88 ? 11.030 9.132 -8.224 1.00 88.38 88 GLY A C 1
ATOM 696 O O . GLY A 1 88 ? 11.293 9.965 -7.353 1.00 88.38 88 GLY A O 1
ATOM 697 N N . VAL A 1 89 ? 10.194 9.395 -9.234 1.00 88.81 89 VAL A N 1
ATOM 698 C CA . VAL A 1 89 ? 9.447 10.660 -9.375 1.00 88.81 89 VAL A CA 1
ATOM 699 C C . VAL A 1 89 ? 8.373 10.782 -8.295 1.00 88.81 89 VAL A C 1
ATOM 701 O O . VAL A 1 89 ? 8.263 11.831 -7.658 1.00 88.81 89 VAL A O 1
ATOM 704 N N . ARG A 1 90 ? 7.612 9.710 -8.041 1.00 87.00 90 ARG A N 1
ATOM 705 C CA . ARG A 1 90 ? 6.588 9.683 -6.988 1.00 87.00 90 ARG A CA 1
ATOM 706 C C . ARG A 1 90 ? 7.216 9.892 -5.618 1.00 87.00 90 ARG A C 1
ATOM 708 O O . ARG A 1 90 ? 6.764 10.765 -4.893 1.00 87.00 90 ARG A O 1
ATOM 715 N N . ARG A 1 91 ? 8.319 9.217 -5.305 1.00 88.56 91 ARG A N 1
ATOM 716 C CA . ARG A 1 91 ? 9.059 9.418 -4.054 1.00 88.56 91 ARG A CA 1
ATOM 717 C C . ARG A 1 91 ? 9.353 10.899 -3.787 1.00 88.56 91 ARG A C 1
ATOM 719 O O . ARG A 1 91 ? 9.077 11.385 -2.697 1.00 88.56 91 ARG A O 1
ATOM 726 N N . LYS A 1 92 ? 9.840 11.631 -4.799 1.00 87.25 92 LYS A N 1
ATOM 727 C CA . LYS A 1 92 ? 10.081 13.081 -4.692 1.00 87.25 92 LYS A CA 1
ATOM 728 C C . LYS A 1 92 ? 8.791 13.868 -4.452 1.00 87.25 92 LYS A C 1
ATOM 730 O O . LYS A 1 92 ? 8.773 14.744 -3.600 1.00 87.25 92 LYS A O 1
ATOM 735 N N . LYS A 1 93 ? 7.717 13.548 -5.181 1.00 85.50 93 LYS A N 1
ATOM 736 C CA . LYS A 1 93 ? 6.408 14.210 -5.042 1.00 85.50 93 LYS A CA 1
ATOM 737 C C . LYS A 1 93 ? 5.792 14.014 -3.652 1.00 85.50 93 LYS A C 1
ATOM 739 O O . LYS A 1 93 ? 5.178 14.934 -3.125 1.00 85.50 93 LYS A O 1
ATOM 744 N N . TYR A 1 94 ? 5.959 12.828 -3.075 1.00 81.62 94 TYR A N 1
ATOM 745 C CA . TYR A 1 94 ? 5.415 12.460 -1.767 1.00 81.62 94 TYR A CA 1
ATOM 746 C C . TYR A 1 94 ? 6.399 12.707 -0.612 1.00 81.62 94 TYR A C 1
ATOM 748 O O . TYR A 1 94 ? 6.116 12.305 0.506 1.00 81.62 94 TYR A O 1
ATOM 756 N N . HIS A 1 95 ? 7.527 13.386 -0.865 1.00 84.94 95 HIS A N 1
ATOM 757 C CA . HIS A 1 95 ? 8.551 13.724 0.135 1.00 84.94 95 HIS A CA 1
ATOM 758 C C . HIS A 1 95 ? 9.081 12.525 0.935 1.00 84.94 95 HIS A C 1
ATOM 760 O O . HIS A 1 95 ? 9.516 12.6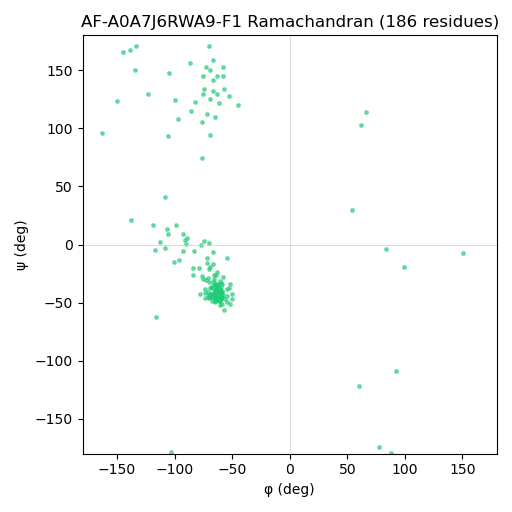72 2.072 1.00 84.94 95 HIS A O 1
ATOM 766 N N . VAL A 1 96 ? 9.084 11.339 0.330 1.00 84.81 96 VAL A N 1
ATOM 767 C CA . VAL A 1 96 ? 9.595 10.126 0.969 1.00 84.81 96 VAL A CA 1
ATOM 768 C C . VAL A 1 96 ? 11.124 10.098 0.809 1.00 84.81 96 VAL A C 1
ATOM 770 O O . VAL A 1 96 ? 11.611 10.157 -0.327 1.00 84.81 96 VAL A O 1
ATOM 773 N N . PRO A 1 97 ? 11.921 10.027 1.888 1.00 82.25 97 PRO A N 1
ATOM 774 C CA . PRO A 1 97 ? 13.374 9.964 1.772 1.00 82.25 97 PRO A CA 1
ATOM 775 C C . PRO A 1 97 ? 13.830 8.691 1.048 1.00 82.25 97 PRO A C 1
ATOM 777 O O . PRO A 1 97 ? 13.230 7.620 1.152 1.00 82.25 97 PRO A O 1
ATOM 780 N N . LYS A 1 98 ? 14.907 8.800 0.264 1.00 82.94 98 LYS A N 1
ATOM 781 C CA . LYS A 1 98 ? 15.478 7.643 -0.438 1.00 82.94 98 LYS A CA 1
ATOM 782 C C . LYS A 1 98 ? 16.111 6.697 0.585 1.00 82.94 98 LYS A C 1
ATOM 784 O O . LYS A 1 98 ? 17.004 7.119 1.307 1.00 82.94 98 LYS A O 1
ATOM 789 N N . GLY A 1 99 ? 15.714 5.426 0.577 1.00 85.75 99 GLY A N 1
A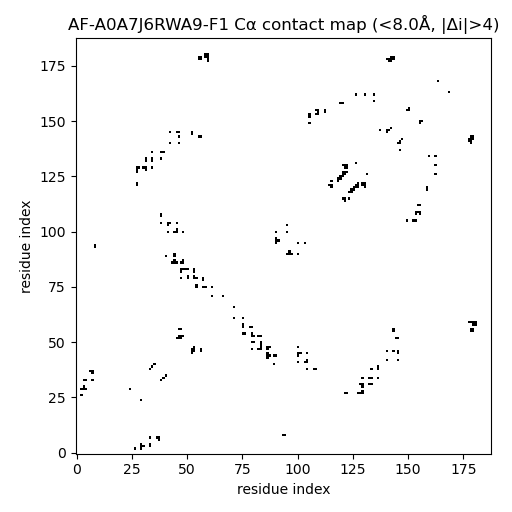TOM 790 C CA . GLY A 1 99 ? 16.142 4.417 1.551 1.00 85.75 99 GLY A CA 1
ATOM 791 C C . GLY A 1 99 ? 15.125 4.180 2.671 1.00 85.75 99 GLY A C 1
ATOM 792 O O . GLY A 1 99 ? 15.139 3.110 3.274 1.00 85.75 99 GLY A O 1
ATOM 793 N N . GLU A 1 100 ? 14.204 5.119 2.891 1.00 88.19 100 GLU A N 1
ATOM 794 C CA . GLU A 1 100 ? 13.180 5.056 3.942 1.00 88.19 100 GLU A CA 1
ATOM 795 C C . GLU A 1 100 ? 11.784 4.764 3.372 1.00 88.19 100 GLU A C 1
ATOM 797 O O . GLU A 1 100 ? 10.780 4.867 4.069 1.00 88.19 100 GLU A O 1
ATOM 802 N N . GLU A 1 101 ? 11.688 4.345 2.103 1.00 90.19 101 GLU A N 1
ATOM 803 C CA . GLU A 1 101 ? 10.395 4.105 1.450 1.00 90.19 101 GLU A CA 1
ATOM 804 C C . GLU A 1 101 ? 9.554 3.035 2.164 1.00 90.19 101 GLU A C 1
ATOM 806 O O . GLU A 1 101 ? 8.325 3.124 2.198 1.00 90.19 101 GLU A O 1
ATOM 811 N N . ARG A 1 102 ? 10.226 2.037 2.750 1.00 91.44 102 ARG A N 1
ATOM 812 C CA . ARG A 1 102 ? 9.602 0.978 3.556 1.00 91.44 102 ARG A CA 1
ATOM 813 C C . ARG A 1 102 ? 9.078 1.523 4.873 1.00 91.44 102 ARG A C 1
ATOM 815 O O . ARG A 1 102 ? 7.938 1.255 5.226 1.00 91.44 102 ARG A O 1
ATOM 822 N N . GLN A 1 103 ? 9.901 2.318 5.545 1.00 91.38 103 GLN A N 1
ATOM 823 C CA . GLN A 1 103 ? 9.567 2.916 6.827 1.00 91.38 103 GLN A CA 1
ATOM 824 C C . GLN A 1 103 ? 8.344 3.830 6.698 1.00 91.38 103 GLN A C 1
ATOM 826 O O . GLN A 1 103 ? 7.403 3.692 7.467 1.00 91.38 103 GLN A O 1
ATOM 831 N N . ALA A 1 104 ? 8.289 4.651 5.645 1.00 91.06 104 ALA A N 1
ATOM 832 C CA . ALA A 1 104 ? 7.130 5.496 5.361 1.00 91.06 104 ALA A CA 1
ATOM 833 C C . ALA A 1 104 ? 5.834 4.689 5.147 1.00 91.06 104 ALA A C 1
ATOM 835 O O . ALA A 1 104 ? 4.758 5.123 5.554 1.00 91.06 104 ALA A O 1
ATOM 836 N N . LEU A 1 105 ? 5.918 3.508 4.520 1.00 92.94 105 LEU A N 1
ATOM 837 C CA . LEU A 1 105 ? 4.769 2.607 4.384 1.00 92.94 105 LEU A CA 1
ATOM 838 C C . LEU A 1 105 ? 4.356 2.013 5.737 1.00 92.94 105 LEU A C 1
ATOM 840 O O . LEU A 1 105 ? 3.163 1.948 6.021 1.00 92.94 105 LEU A O 1
ATOM 844 N N . TYR A 1 106 ? 5.319 1.594 6.559 1.00 94.12 106 TYR A N 1
ATOM 845 C CA . TYR A 1 106 ? 5.044 1.019 7.877 1.00 94.12 106 TYR A CA 1
ATOM 846 C C . TYR A 1 106 ? 4.391 2.036 8.803 1.00 94.12 106 TYR A C 1
ATOM 848 O O . TYR A 1 106 ? 3.345 1.747 9.366 1.00 94.12 106 TYR A O 1
ATOM 856 N N . GLU A 1 107 ? 4.930 3.250 8.869 1.00 92.06 107 GLU A N 1
ATOM 857 C CA . GLU A 1 107 ? 4.368 4.344 9.664 1.00 92.06 107 GLU A CA 1
ATOM 858 C C . GLU A 1 107 ? 2.950 4.704 9.222 1.00 92.06 107 GLU A C 1
ATOM 860 O O . GLU A 1 107 ? 2.068 4.893 10.056 1.00 92.06 107 GLU A O 1
ATOM 865 N N . ALA A 1 108 ? 2.703 4.758 7.911 1.00 91.94 108 ALA A N 1
ATOM 866 C CA . ALA A 1 108 ? 1.378 5.040 7.373 1.00 91.94 108 ALA A CA 1
ATOM 867 C C . ALA A 1 108 ? 0.352 3.968 7.777 1.00 91.94 108 ALA A C 1
ATOM 869 O O . ALA A 1 108 ? -0.791 4.289 8.104 1.00 91.94 108 ALA A O 1
ATOM 870 N N . VAL A 1 109 ? 0.756 2.699 7.760 1.00 93.31 109 VAL A N 1
ATOM 871 C CA . VAL A 1 109 ? -0.117 1.575 8.104 1.00 93.31 109 VAL A CA 1
ATOM 872 C C . VAL A 1 109 ? -0.296 1.439 9.618 1.00 93.31 109 VAL A C 1
ATOM 874 O O . VAL A 1 109 ? -1.425 1.269 10.071 1.00 93.31 109 VAL A O 1
ATOM 877 N N . ASP A 1 110 ? 0.763 1.582 10.412 1.00 93.12 110 ASP A N 1
ATOM 878 C CA . ASP A 1 110 ? 0.667 1.568 11.874 1.00 93.12 110 ASP A CA 1
ATOM 879 C C . ASP A 1 110 ? -0.171 2.746 12.388 1.00 93.12 110 ASP A C 1
ATOM 881 O O . ASP A 1 110 ? -0.983 2.557 13.284 1.00 93.12 110 ASP A O 1
ATOM 885 N N . MET A 1 111 ? -0.097 3.922 11.757 1.00 92.00 111 MET A N 1
ATOM 886 C CA . MET A 1 111 ? -0.965 5.063 12.080 1.00 92.00 111 MET A CA 1
ATOM 887 C C . MET A 1 111 ? -2.456 4.740 11.909 1.00 92.00 111 MET A C 1
ATOM 889 O O . MET A 1 111 ? -3.278 5.124 12.742 1.00 92.00 111 MET A O 1
ATOM 893 N N . MET A 1 112 ? -2.820 4.000 10.859 1.00 92.06 112 MET A N 1
ATOM 894 C CA . MET A 1 112 ? -4.189 3.508 10.692 1.00 92.06 112 MET A CA 1
ATOM 895 C C . MET A 1 112 ? -4.562 2.513 11.800 1.00 92.06 112 MET A C 1
ATOM 897 O O . MET A 1 112 ? -5.667 2.585 12.340 1.00 92.06 112 MET A O 1
ATOM 901 N N . VAL A 1 113 ? -3.658 1.592 12.149 1.00 91.94 113 VAL A N 1
ATOM 902 C CA . VAL A 1 113 ? -3.890 0.619 13.229 1.00 91.94 113 VAL A CA 1
ATOM 903 C C . VAL A 1 113 ? -4.081 1.318 14.571 1.00 91.94 113 VAL A C 1
ATOM 905 O O . VAL A 1 113 ? -5.034 1.017 15.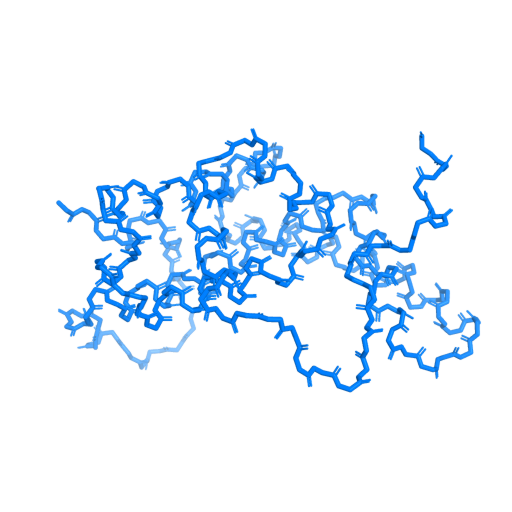288 1.00 91.94 113 VAL A O 1
ATOM 908 N N . ASP A 1 114 ? -3.241 2.299 14.875 1.00 91.38 114 ASP A N 1
ATOM 909 C CA . ASP A 1 114 ? -3.314 3.087 16.098 1.00 91.38 114 ASP A CA 1
ATOM 910 C C . ASP A 1 114 ? -4.610 3.908 16.161 1.00 91.38 114 ASP A C 1
ATOM 912 O O . ASP A 1 114 ? -5.211 4.029 17.230 1.00 91.38 114 ASP A O 1
ATOM 916 N N . GLN A 1 115 ? -5.108 4.407 15.021 1.00 89.50 115 GLN A N 1
ATOM 917 C CA . GLN A 1 115 ? -6.405 5.085 14.957 1.00 89.50 115 GLN A CA 1
ATOM 918 C C . GLN A 1 115 ? -7.578 4.152 15.294 1.00 89.50 115 GLN A C 1
ATOM 920 O O . GLN A 1 115 ? -8.560 4.601 15.895 1.00 89.50 115 GLN A O 1
ATOM 925 N N . MET A 1 116 ? -7.514 2.874 14.909 1.00 89.06 116 MET A N 1
ATOM 926 C CA . MET A 1 116 ? -8.544 1.902 15.293 1.00 89.06 116 MET A CA 1
ATOM 927 C C . MET A 1 116 ? -8.560 1.686 16.812 1.00 89.06 116 MET A C 1
ATOM 929 O O . MET A 1 116 ? -9.632 1.491 17.394 1.00 89.06 116 MET A O 1
ATOM 933 N N . GLY A 1 117 ? -7.400 1.776 17.467 1.00 87.75 117 GLY A N 1
ATOM 934 C CA . GLY A 1 117 ? -7.263 1.563 18.904 1.00 87.75 117 GLY A CA 1
ATOM 935 C C . GLY A 1 117 ? -7.709 0.153 19.292 1.00 87.75 117 GLY A C 1
ATOM 936 O O . GLY A 1 117 ? -7.196 -0.834 18.774 1.00 87.75 117 GLY A O 1
ATOM 937 N N . GLU A 1 118 ? -8.693 0.054 20.187 1.00 87.94 118 GLU A N 1
ATOM 938 C CA . GLU A 1 118 ? -9.276 -1.233 20.604 1.00 87.94 118 GLU A CA 1
ATOM 939 C C . GLU A 1 118 ? -10.361 -1.756 19.648 1.00 87.94 118 GLU A C 1
ATOM 941 O O . GLU A 1 118 ? -10.882 -2.860 19.828 1.00 87.94 118 GLU A O 1
ATOM 946 N N . ASN A 1 119 ? -10.737 -0.975 18.632 1.00 90.06 119 ASN A N 1
ATOM 947 C CA . ASN A 1 119 ? -11.750 -1.393 17.675 1.00 90.06 119 ASN A CA 1
ATOM 948 C C . ASN A 1 119 ? -11.221 -2.472 16.726 1.00 90.06 119 ASN A C 1
ATOM 950 O O . ASN A 1 119 ? -10.036 -2.553 16.409 1.00 90.06 119 ASN A O 1
ATOM 954 N N . SER A 1 120 ? -12.138 -3.297 16.218 1.00 90.62 120 SER A N 1
ATOM 955 C CA . SER A 1 120 ? -11.789 -4.345 15.253 1.00 90.62 120 SER A CA 1
ATOM 956 C C . SER A 1 120 ? -11.535 -3.794 13.849 1.00 90.62 120 SER A C 1
ATOM 958 O O . SER A 1 120 ? -10.769 -4.412 13.106 1.00 90.62 120 SER A O 1
ATOM 960 N N . PHE A 1 121 ? -12.153 -2.657 13.516 1.00 92.81 121 PHE A N 1
ATOM 961 C CA . PHE A 1 121 ? -12.146 -1.994 12.209 1.00 92.81 121 PHE A CA 1
ATOM 962 C C . PHE A 1 121 ? -12.151 -0.463 12.378 1.00 92.81 121 PHE A C 1
ATOM 964 O O . PHE A 1 121 ? -12.501 0.035 13.453 1.00 92.81 121 PHE A O 1
ATOM 971 N N . LEU A 1 122 ? -11.857 0.296 11.316 1.00 89.75 122 LEU A N 1
ATOM 972 C CA . LEU A 1 122 ? -12.036 1.758 11.303 1.00 89.75 122 LEU A CA 1
ATOM 973 C C . LEU A 1 122 ? -13.505 2.149 11.531 1.00 89.75 122 LEU A C 1
ATOM 975 O O . LEU A 1 122 ? -13.784 3.171 12.155 1.00 89.75 122 LEU A O 1
ATOM 979 N N . GLY A 1 123 ? -14.447 1.312 11.086 1.00 88.56 123 GLY A N 1
ATOM 980 C CA . GLY A 1 123 ? -15.878 1.428 11.395 1.00 88.56 123 GLY A CA 1
ATOM 981 C C . GLY A 1 123 ? -16.285 1.010 12.819 1.00 88.56 123 GLY A C 1
ATOM 982 O O . GLY A 1 123 ? -17.473 1.001 13.144 1.00 88.56 123 GLY A O 1
ATOM 983 N N . GLY A 1 124 ? -15.337 0.645 13.689 1.00 89.94 124 GLY A N 1
ATOM 984 C CA . GLY A 1 124 ? -15.611 0.184 15.050 1.00 89.94 124 GLY A CA 1
ATOM 985 C C . GLY A 1 12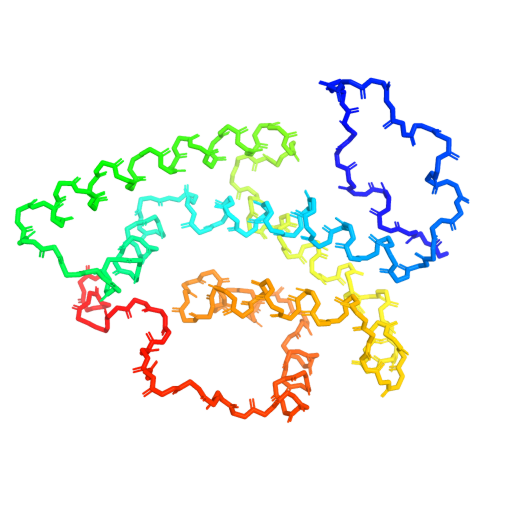4 ? -15.745 -1.340 15.138 1.00 89.94 124 GLY A C 1
ATOM 986 O O . GLY A 1 124 ? -14.763 -2.079 15.044 1.00 89.94 124 GLY A O 1
ATOM 987 N N . LYS A 1 125 ? -16.977 -1.824 15.350 1.00 89.44 125 LYS A N 1
ATOM 988 C CA . LYS A 1 125 ? -17.287 -3.267 15.468 1.00 89.44 125 LYS A CA 1
ATOM 989 C C . LYS A 1 125 ? -17.491 -3.965 14.123 1.00 89.44 125 LYS A C 1
ATOM 991 O O . LYS A 1 125 ? -17.393 -5.186 14.052 1.00 89.44 125 LYS A O 1
ATOM 996 N N . SER A 1 126 ? -17.785 -3.208 13.072 1.00 90.00 126 SER A N 1
ATOM 997 C CA . SER A 1 126 ? -18.017 -3.713 11.718 1.00 90.00 126 SER A CA 1
ATOM 998 C C . SER A 1 126 ? -17.257 -2.840 10.717 1.00 90.00 126 SER A C 1
ATOM 1000 O O . SER A 1 126 ? -17.052 -1.659 11.004 1.00 90.00 126 SER A O 1
ATOM 1002 N N . PRO A 1 127 ? -16.821 -3.392 9.572 1.00 93.75 127 PRO A N 1
ATOM 1003 C CA . PRO A 1 127 ? -16.049 -2.634 8.594 1.00 93.75 127 PRO A CA 1
ATOM 1004 C C . PRO A 1 127 ? -16.887 -1.530 7.944 1.00 93.75 127 PRO A C 1
ATOM 1006 O O . PRO A 1 127 ? -18.063 -1.729 7.631 1.00 93.75 127 PRO A O 1
ATOM 1009 N N . CYS A 1 128 ? -16.265 -0.376 7.709 1.00 92.62 128 CYS A N 1
ATOM 1010 C CA . CYS A 1 128 ? -16.831 0.715 6.916 1.00 92.62 128 CYS A CA 1
ATOM 1011 C C . CYS A 1 128 ? -16.204 0.763 5.507 1.00 92.62 128 CYS A C 1
ATOM 1013 O O . CYS A 1 128 ? -15.357 -0.061 5.153 1.00 92.62 128 CYS A O 1
ATOM 1015 N N . LYS A 1 129 ? -16.595 1.727 4.664 1.00 92.94 129 LYS A N 1
ATOM 1016 C CA . LYS A 1 129 ? -16.039 1.892 3.305 1.00 92.94 129 LYS A CA 1
ATOM 1017 C C . LYS A 1 129 ? -14.529 2.107 3.328 1.00 92.94 129 LYS A C 1
ATOM 1019 O O . LYS A 1 129 ? -13.840 1.650 2.418 1.00 92.94 129 LYS A O 1
ATOM 1024 N N . ALA A 1 130 ? -14.013 2.778 4.358 1.00 92.88 130 ALA A N 1
ATOM 1025 C CA . ALA A 1 130 ? -12.578 2.972 4.520 1.00 92.88 130 ALA A CA 1
ATOM 1026 C C . ALA A 1 130 ? -11.842 1.641 4.723 1.00 92.88 130 ALA A C 1
ATOM 1028 O O . ALA A 1 130 ? -10.825 1.417 4.068 1.00 92.88 130 ALA A O 1
ATOM 1029 N N . ASP A 1 131 ? -12.386 0.737 5.550 1.00 94.44 131 ASP A N 1
ATOM 1030 C CA . ASP A 1 131 ? -11.811 -0.596 5.755 1.00 94.44 131 ASP A CA 1
ATOM 1031 C C . ASP A 1 131 ? -11.745 -1.377 4.438 1.00 94.44 131 ASP A C 1
ATOM 1033 O O . ASP A 1 131 ? -10.700 -1.930 4.099 1.00 94.44 131 ASP A O 1
ATOM 1037 N N . PHE A 1 132 ? -12.827 -1.372 3.651 1.00 95.00 132 PHE A N 1
ATOM 1038 C CA . PHE A 1 132 ? -12.842 -2.038 2.344 1.00 95.00 132 PHE A CA 1
ATOM 1039 C C . PHE A 1 132 ? -11.850 -1.427 1.355 1.00 95.00 132 PHE A C 1
ATOM 1041 O O . PHE A 1 132 ? -11.200 -2.170 0.617 1.00 95.00 132 PHE A O 1
ATOM 1048 N N . ASN A 1 133 ? -11.708 -0.099 1.340 1.00 94.50 133 ASN A N 1
ATOM 1049 C CA . ASN A 1 133 ? -10.771 0.562 0.440 1.00 94.50 133 ASN A CA 1
ATOM 1050 C C . ASN A 1 133 ? -9.323 0.191 0.784 1.00 94.50 133 ASN A C 1
ATOM 1052 O O . ASN A 1 133 ? -8.575 -0.262 -0.080 1.00 94.50 133 ASN A O 1
ATOM 1056 N N . VAL A 1 134 ? -8.941 0.292 2.062 1.00 94.94 134 VAL A N 1
ATOM 1057 C CA . VAL A 1 134 ? -7.602 -0.116 2.509 1.00 94.94 134 VAL A CA 1
ATOM 1058 C C . VAL A 1 134 ? -7.367 -1.600 2.241 1.00 94.94 134 VAL A C 1
ATOM 1060 O O . VAL A 1 134 ? -6.306 -1.974 1.742 1.00 94.94 134 VAL A O 1
ATOM 1063 N N . TYR A 1 135 ? -8.364 -2.443 2.515 1.00 95.19 135 TYR A N 1
ATOM 1064 C CA . TYR A 1 135 ? -8.252 -3.881 2.303 1.00 95.19 135 TYR A CA 1
ATOM 1065 C C . TYR A 1 135 ? -8.002 -4.204 0.831 1.00 95.19 135 TYR A C 1
ATOM 1067 O O . TYR A 1 135 ? -7.099 -4.974 0.522 1.00 95.19 135 TYR A O 1
ATOM 1075 N N . GLY A 1 136 ? -8.731 -3.563 -0.086 1.00 94.12 136 GLY A N 1
ATOM 1076 C CA . GLY A 1 136 ? -8.512 -3.709 -1.524 1.00 94.12 136 GLY A CA 1
ATOM 1077 C C . GLY A 1 136 ? -7.106 -3.288 -1.960 1.00 94.12 136 GLY A C 1
ATOM 1078 O O . GLY A 1 136 ? -6.469 -3.993 -2.744 1.00 94.12 136 GLY A O 1
ATOM 1079 N N . VAL A 1 137 ? -6.590 -2.181 -1.416 1.00 94.56 137 VAL A N 1
ATOM 1080 C CA . VAL A 1 137 ? -5.233 -1.700 -1.716 1.00 94.56 137 VAL A CA 1
ATOM 1081 C C . VAL A 1 137 ? -4.174 -2.691 -1.232 1.00 94.56 137 VAL A C 1
ATOM 1083 O O . VAL A 1 137 ? -3.294 -3.054 -2.011 1.00 94.56 137 VAL A O 1
ATOM 1086 N N . LEU A 1 138 ? -4.265 -3.184 0.005 1.00 93.75 138 LEU A N 1
ATOM 1087 C CA . LEU A 1 138 ? -3.305 -4.169 0.522 1.00 93.75 138 LEU A CA 1
ATOM 1088 C C . LEU A 1 138 ? -3.416 -5.515 -0.202 1.00 93.75 138 LEU A C 1
ATOM 1090 O O . LEU A 1 138 ? -2.403 -6.121 -0.539 1.00 93.75 138 LEU A O 1
ATOM 1094 N N . ARG A 1 139 ? -4.633 -5.940 -0.549 1.00 91.88 139 ARG A N 1
ATOM 1095 C CA . ARG A 1 139 ? -4.864 -7.168 -1.318 1.00 91.88 139 ARG A CA 1
ATOM 1096 C C . ARG A 1 139 ? -4.255 -7.116 -2.724 1.00 91.88 139 ARG A C 1
ATOM 1098 O O . ARG A 1 139 ? -3.958 -8.156 -3.302 1.00 91.88 139 ARG A O 1
ATOM 1105 N N . SER A 1 140 ? -4.039 -5.922 -3.284 1.00 90.56 140 SER A N 1
ATOM 1106 C CA . SER A 1 140 ? -3.414 -5.757 -4.607 1.00 90.56 140 SER A CA 1
ATOM 1107 C C . SER A 1 140 ? -1.927 -6.132 -4.651 1.00 90.56 140 SER A C 1
ATOM 1109 O O . SER A 1 140 ? -1.409 -6.403 -5.733 1.00 90.56 140 SER A O 1
ATOM 1111 N N . VAL A 1 141 ? -1.253 -6.169 -3.497 1.00 90.38 141 VAL A N 1
ATOM 1112 C CA . VAL A 1 141 ? 0.165 -6.552 -3.378 1.00 90.38 141 VAL A CA 1
ATOM 1113 C C . VAL A 1 141 ? 0.368 -7.940 -2.787 1.00 90.38 141 VAL A C 1
ATOM 1115 O O . VAL A 1 141 ? 1.494 -8.317 -2.477 1.00 90.38 141 VAL A O 1
ATOM 1118 N N . GLU A 1 142 ? -0.705 -8.707 -2.631 1.00 87.94 142 GLU A N 1
ATOM 1119 C CA . GLU A 1 142 ? -0.641 -10.048 -2.066 1.00 87.94 142 GLU A CA 1
ATOM 1120 C C . GLU A 1 142 ? 0.308 -10.959 -2.862 1.00 87.94 142 GLU A C 1
ATOM 1122 O O . GLU A 1 142 ? 0.291 -10.997 -4.096 1.00 87.94 142 GLU A O 1
ATOM 1127 N N . GLY A 1 143 ? 1.161 -11.680 -2.140 1.00 84.94 143 GLY A N 1
ATOM 1128 C CA . GLY A 1 143 ? 2.207 -12.542 -2.678 1.00 84.94 143 GLY A CA 1
ATOM 1129 C C . GLY A 1 143 ? 3.508 -11.819 -3.038 1.00 84.94 143 GLY A C 1
ATOM 1130 O O . GLY A 1 143 ? 4.472 -12.482 -3.415 1.00 84.94 143 GLY A O 1
ATOM 1131 N N . PHE A 1 144 ? 3.580 -10.490 -2.924 1.00 89.31 144 PHE A N 1
ATOM 1132 C CA . PHE A 1 144 ? 4.796 -9.738 -3.240 1.00 89.31 144 PHE A CA 1
ATOM 1133 C C . PHE A 1 144 ? 5.707 -9.671 -2.014 1.00 89.31 144 PHE A C 1
ATOM 1135 O O . PHE A 1 144 ? 5.257 -9.668 -0.865 1.00 89.31 144 PHE A O 1
ATOM 1142 N N . THR A 1 145 ? 7.005 -9.468 -2.240 1.00 89.75 145 THR A N 1
ATOM 1143 C CA . THR A 1 145 ? 7.966 -9.163 -1.169 1.00 89.75 145 THR A CA 1
ATOM 1144 C C . THR A 1 145 ? 7.503 -7.992 -0.297 1.00 89.75 145 THR A C 1
ATOM 1146 O O . THR A 1 145 ? 7.723 -7.993 0.914 1.00 89.75 145 THR A O 1
ATOM 1149 N N . THR A 1 146 ? 6.815 -7.011 -0.889 1.00 90.06 146 THR A N 1
ATOM 1150 C CA . THR A 1 146 ? 6.263 -5.867 -0.157 1.00 90.06 146 THR A CA 1
ATOM 1151 C C . THR A 1 146 ? 5.255 -6.249 0.910 1.00 90.06 146 THR A C 1
ATOM 1153 O O . THR A 1 146 ? 5.275 -5.664 1.987 1.00 90.06 146 THR A O 1
ATOM 1156 N N . GLU A 1 147 ? 4.400 -7.214 0.610 1.00 92.19 147 GLU A N 1
ATOM 1157 C CA . GLU A 1 147 ? 3.339 -7.659 1.499 1.00 92.19 147 GLU A CA 1
ATOM 1158 C C . GLU A 1 147 ? 3.909 -8.481 2.657 1.00 92.19 147 GLU A C 1
ATOM 1160 O O . GLU A 1 147 ? 3.640 -8.171 3.814 1.00 92.19 147 GLU A O 1
ATOM 1165 N N . ARG A 1 148 ? 4.808 -9.432 2.364 1.00 89.94 148 ARG A N 1
ATOM 1166 C CA . ARG A 1 148 ? 5.535 -10.186 3.400 1.00 89.94 148 ARG A CA 1
ATOM 1167 C C . ARG A 1 148 ? 6.196 -9.252 4.414 1.00 89.94 148 ARG A C 1
ATOM 1169 O O . ARG A 1 148 ? 6.000 -9.398 5.616 1.00 89.94 148 ARG A O 1
ATOM 1176 N N . LEU A 1 149 ? 6.947 -8.269 3.921 1.00 90.62 149 LEU A N 1
ATOM 1177 C CA . LEU A 1 149 ? 7.642 -7.316 4.781 1.00 90.62 149 LEU A CA 1
ATOM 1178 C C . LEU A 1 149 ? 6.671 -6.418 5.561 1.00 90.62 149 LEU A C 1
ATOM 1180 O O . LEU A 1 149 ? 6.971 -6.054 6.695 1.00 90.62 149 LEU A O 1
ATOM 1184 N N . LEU A 1 150 ? 5.509 -6.085 4.992 1.00 92.44 150 LEU A N 1
ATOM 1185 C CA . LEU A 1 150 ? 4.468 -5.350 5.704 1.00 92.44 150 LEU A CA 1
ATOM 1186 C C . LEU A 1 150 ? 3.960 -6.152 6.910 1.00 92.44 150 LEU A C 1
ATOM 1188 O O . LEU A 1 150 ? 3.894 -5.608 8.009 1.00 92.44 150 LEU A O 1
ATOM 1192 N N . TRP A 1 151 ? 3.673 -7.446 6.738 1.00 91.19 151 TRP A N 1
ATOM 1193 C CA . TRP A 1 151 ? 3.218 -8.317 7.830 1.00 91.19 151 TRP A CA 1
ATOM 1194 C C . TRP A 1 151 ? 4.261 -8.514 8.930 1.00 91.19 151 TRP A C 1
ATOM 1196 O O . TRP A 1 151 ? 3.898 -8.636 10.095 1.00 91.19 151 TRP A O 1
ATOM 1206 N N . GLU A 1 152 ? 5.543 -8.558 8.566 1.00 91.56 152 GLU A N 1
ATOM 1207 C CA . GLU A 1 152 ? 6.648 -8.768 9.508 1.00 91.56 152 GLU A CA 1
ATOM 1208 C C . GLU A 1 152 ? 6.968 -7.526 10.349 1.00 91.56 152 GLU A C 1
ATOM 1210 O O . GLU A 1 152 ? 7.444 -7.657 11.474 1.00 91.56 152 GLU A O 1
ATOM 1215 N N . ASN A 1 153 ? 6.724 -6.326 9.813 1.00 93.00 153 ASN A N 1
ATOM 1216 C CA . ASN A 1 153 ? 7.193 -5.071 10.412 1.00 93.00 153 ASN A CA 1
ATOM 1217 C C . ASN A 1 153 ? 6.070 -4.169 10.946 1.00 93.00 153 ASN A C 1
ATOM 1219 O O . ASN A 1 153 ? 6.366 -3.081 11.427 1.00 93.00 153 ASN A O 1
ATOM 1223 N N . THR A 1 154 ? 4.803 -4.588 10.871 1.00 92.94 154 THR A N 1
ATOM 1224 C CA . THR A 1 154 ? 3.654 -3.781 11.325 1.00 92.94 154 THR A CA 1
ATOM 1225 C C . THR A 1 154 ? 2.621 -4.628 12.063 1.00 92.94 154 THR A C 1
ATOM 1227 O O . THR A 1 154 ? 2.626 -5.860 12.003 1.00 92.94 154 THR A O 1
ATOM 1230 N N . LYS A 1 155 ? 1.674 -3.969 12.738 1.00 91.56 155 LYS A N 1
ATOM 1231 C CA . LYS A 1 155 ? 0.592 -4.645 13.482 1.00 91.56 155 LYS A CA 1
ATOM 1232 C C . LYS A 1 155 ? -0.664 -4.915 12.642 1.00 91.56 155 LYS A C 1
ATOM 1234 O O . LYS A 1 155 ? -1.667 -5.402 13.166 1.00 91.56 155 LYS A O 1
ATOM 1239 N N . ILE A 1 156 ? -0.634 -4.630 11.338 1.00 93.88 156 ILE A N 1
ATOM 1240 C CA . ILE A 1 156 ? -1.825 -4.656 10.469 1.00 93.88 156 ILE A CA 1
ATOM 1241 C C . ILE A 1 156 ? -2.365 -6.062 10.193 1.00 93.88 156 ILE A C 1
ATOM 1243 O O . ILE A 1 156 ? -3.547 -6.214 9.879 1.00 93.88 156 ILE A O 1
ATOM 1247 N N . LYS A 1 157 ? -1.540 -7.103 10.367 1.00 92.12 157 LYS A N 1
ATOM 1248 C CA . LYS A 1 157 ? -1.910 -8.487 10.038 1.00 92.12 157 LYS A CA 1
ATOM 1249 C C . LYS A 1 157 ? -3.210 -8.927 10.719 1.00 92.12 157 LYS A C 1
ATOM 1251 O O . LYS A 1 157 ? -4.080 -9.490 10.066 1.00 92.12 157 LYS A O 1
ATOM 1256 N N . GLY A 1 158 ? -3.381 -8.619 12.006 1.00 92.44 158 GLY A N 1
ATOM 1257 C CA . GLY A 1 158 ? -4.582 -9.019 12.745 1.00 92.44 158 GLY A CA 1
ATOM 1258 C C . GLY A 1 158 ? -5.871 -8.401 12.191 1.00 92.44 158 GLY A C 1
ATOM 1259 O O . GLY A 1 158 ? -6.908 -9.059 12.174 1.00 92.44 158 GLY A O 1
ATOM 1260 N N . TRP A 1 159 ? -5.819 -7.155 11.714 1.00 95.12 159 TRP A N 1
ATOM 1261 C CA . TRP A 1 159 ? -6.949 -6.516 11.029 1.00 95.12 159 TRP A CA 1
ATOM 1262 C C . TRP A 1 159 ? -7.180 -7.119 9.637 1.00 95.12 159 TRP A C 1
ATOM 1264 O O . TRP A 1 159 ? -8.323 -7.388 9.270 1.00 95.12 159 TRP A O 1
ATOM 1274 N N . TYR A 1 160 ? -6.108 -7.399 8.891 1.00 94.75 160 TYR A N 1
ATOM 1275 C CA . TYR A 1 160 ? -6.202 -7.972 7.547 1.00 94.75 160 TYR A CA 1
ATOM 1276 C C . TYR A 1 160 ? -6.800 -9.383 7.548 1.00 94.75 160 TYR A C 1
ATOM 1278 O O . TYR A 1 160 ? -7.632 -9.700 6.695 1.00 94.75 160 TYR A O 1
ATOM 1286 N N . ASP A 1 161 ? -6.430 -10.212 8.527 1.00 94.00 161 ASP A N 1
ATOM 1287 C CA . ASP A 1 161 ? -6.990 -11.554 8.704 1.00 94.00 161 ASP A CA 1
ATOM 1288 C C . ASP A 1 161 ? -8.510 -11.474 8.958 1.00 94.00 161 ASP A C 1
ATOM 1290 O O . ASP A 1 161 ? -9.280 -12.161 8.288 1.00 94.00 161 ASP A O 1
ATOM 1294 N N . ARG A 1 162 ? -8.964 -10.559 9.836 1.00 94.94 162 ARG A N 1
ATOM 1295 C CA . ARG A 1 162 ? -10.400 -10.321 10.094 1.00 94.94 162 ARG A CA 1
ATOM 1296 C C . ARG A 1 162 ? -11.150 -9.849 8.849 1.00 94.94 162 ARG A C 1
ATOM 1298 O O . ARG A 1 162 ? -12.255 -10.315 8.586 1.00 94.94 162 ARG A O 1
ATOM 1305 N N . MET A 1 163 ? -10.565 -8.930 8.078 1.00 95.56 163 MET A N 1
ATOM 1306 C CA . MET A 1 163 ? -11.155 -8.482 6.811 1.00 95.56 163 MET A CA 1
ATOM 1307 C C . MET A 1 163 ? -11.241 -9.620 5.792 1.00 95.56 163 MET A C 1
ATOM 1309 O O . MET A 1 163 ? -12.242 -9.738 5.088 1.00 95.56 163 MET A O 1
ATOM 1313 N N . THR A 1 164 ? -10.223 -10.479 5.731 1.00 93.25 164 THR A N 1
ATOM 1314 C CA . THR A 1 164 ? -10.192 -11.631 4.822 1.00 93.25 164 THR A CA 1
ATOM 1315 C C . THR A 1 164 ? -11.246 -12.670 5.186 1.00 93.25 164 THR A C 1
ATOM 1317 O O . THR A 1 164 ? -11.937 -13.163 4.298 1.00 93.25 164 THR A O 1
ATOM 1320 N N . GLU A 1 165 ? -11.420 -12.960 6.475 1.00 94.00 165 GLU A N 1
ATOM 1321 C CA . GLU A 1 165 ? -12.484 -13.841 6.963 1.00 94.00 165 GLU A CA 1
ATOM 1322 C C . GLU A 1 165 ? -13.875 -13.281 6.635 1.00 94.00 165 GLU A C 1
ATOM 1324 O O . GLU A 1 165 ? -14.739 -14.011 6.153 1.00 94.00 165 GLU A O 1
ATOM 1329 N N . LEU A 1 166 ? -14.071 -11.972 6.822 1.00 93.38 166 LEU A N 1
ATOM 1330 C CA . LEU A 1 166 ? -15.348 -11.304 6.570 1.00 93.38 166 LEU A CA 1
ATOM 1331 C C . LEU A 1 166 ? -15.715 -11.253 5.081 1.00 93.38 166 LEU A C 1
ATOM 1333 O O . LEU A 1 166 ? -16.874 -11.462 4.729 1.00 93.38 166 LEU A O 1
ATOM 1337 N N . VAL A 1 167 ? -14.750 -10.956 4.206 1.00 92.19 167 VAL A N 1
ATOM 1338 C CA . VAL A 1 167 ? -14.968 -10.909 2.748 1.00 92.19 167 VAL A CA 1
ATOM 1339 C C . VAL A 1 167 ? -15.124 -12.314 2.163 1.00 92.19 167 VAL A C 1
ATOM 1341 O O . VAL A 1 167 ? -15.845 -12.495 1.181 1.00 92.19 167 VAL A O 1
ATOM 1344 N N . GLY A 1 168 ? -14.468 -13.306 2.764 1.00 90.69 168 GLY A N 1
ATOM 1345 C CA . GLY A 1 168 ? -14.514 -14.687 2.315 1.00 90.69 168 GLY A CA 1
ATOM 1346 C C . GLY A 1 168 ? -13.639 -14.975 1.083 1.00 90.69 168 GLY A C 1
ATOM 1347 O O . GLY A 1 168 ? -12.845 -14.135 0.630 1.00 90.69 168 GLY A O 1
ATOM 1348 N N . PRO A 1 169 ? -13.733 -16.207 0.549 1.00 85.06 169 PRO A N 1
ATOM 1349 C CA . PRO A 1 169 ? -12.903 -16.660 -0.559 1.00 85.06 169 PRO A CA 1
ATOM 1350 C C . PRO A 1 169 ? -13.207 -15.906 -1.859 1.00 85.06 169 PRO A C 1
ATOM 1352 O O . PRO A 1 169 ? -14.273 -15.324 -2.051 1.00 85.06 169 PRO A O 1
ATOM 1355 N N . SER A 1 170 ? -12.243 -15.926 -2.783 1.00 81.00 170 SER A N 1
ATOM 1356 C CA . SER A 1 170 ? -12.458 -15.368 -4.117 1.00 81.00 170 SER A CA 1
ATOM 1357 C C . SER A 1 170 ? -13.497 -16.192 -4.877 1.00 81.00 170 SER A C 1
ATOM 1359 O O . SER A 1 170 ? -13.389 -17.412 -4.944 1.00 81.00 170 SER A O 1
ATOM 1361 N N . MET A 1 171 ? -14.459 -15.500 -5.485 1.00 82.44 171 MET A N 1
ATOM 1362 C CA . MET A 1 171 ? -15.475 -16.081 -6.368 1.00 82.44 171 MET A CA 1
ATOM 1363 C C . MET A 1 171 ? -15.111 -15.917 -7.854 1.00 82.44 171 MET A C 1
ATOM 1365 O O . MET A 1 171 ? -15.986 -15.978 -8.709 1.00 82.44 171 MET A O 1
ATOM 1369 N N . ALA A 1 172 ? -13.847 -15.614 -8.171 1.00 77.19 172 ALA A N 1
ATOM 1370 C CA . ALA A 1 172 ? -13.414 -15.424 -9.550 1.00 77.19 172 ALA A CA 1
ATOM 1371 C C . ALA A 1 172 ? -13.287 -16.775 -10.268 1.00 77.19 172 ALA A C 1
ATOM 1373 O O . ALA A 1 172 ? -12.594 -17.667 -9.782 1.00 77.19 172 ALA A O 1
ATOM 1374 N N . ASP A 1 173 ? -13.892 -16.885 -11.452 1.00 66.56 173 ASP A N 1
ATOM 1375 C CA . ASP A 1 173 ? -13.839 -18.100 -12.278 1.00 66.56 173 ASP A CA 1
ATOM 1376 C C . ASP A 1 173 ? -12.412 -18.425 -12.759 1.00 66.56 173 ASP A C 1
ATOM 1378 O O . ASP A 1 173 ? -12.063 -19.584 -12.980 1.00 66.56 173 ASP A O 1
ATOM 1382 N N . THR A 1 174 ? -11.559 -17.403 -12.876 1.00 67.44 174 THR A N 1
ATOM 1383 C CA . THR A 1 174 ? -10.148 -17.541 -13.249 1.00 67.44 174 THR A CA 1
ATOM 1384 C C . THR A 1 174 ? -9.268 -17.338 -12.019 1.00 67.44 174 THR A C 1
ATOM 1386 O O . THR A 1 174 ? -8.904 -16.211 -11.676 1.00 67.44 174 THR A O 1
ATOM 1389 N N . PHE A 1 175 ? -8.909 -18.430 -11.342 1.00 66.69 175 PHE A N 1
ATOM 1390 C CA . PHE A 1 175 ? -7.945 -18.373 -10.245 1.00 66.69 175 PHE A CA 1
ATOM 1391 C C . PHE A 1 175 ? -6.526 -18.224 -10.802 1.00 66.69 175 PHE A C 1
ATOM 1393 O O . PHE A 1 175 ? -5.942 -19.178 -11.317 1.00 66.69 175 PHE A O 1
ATOM 1400 N N . VAL A 1 176 ? -5.962 -17.023 -10.686 1.00 67.12 176 VAL A N 1
ATOM 1401 C CA . VAL A 1 176 ? -4.535 -16.790 -10.917 1.00 67.12 176 VAL A CA 1
ATOM 1402 C C . VAL A 1 176 ? -3.846 -16.729 -9.554 1.00 67.12 176 VAL A C 1
ATOM 1404 O O . VAL A 1 176 ? -4.262 -15.923 -8.714 1.00 67.12 176 VAL A O 1
ATOM 1407 N N . PRO A 1 177 ? -2.818 -17.563 -9.300 1.00 70.25 177 PRO A N 1
ATOM 1408 C CA . PRO A 1 177 ? -2.021 -17.460 -8.085 1.00 70.25 177 PRO A CA 1
ATOM 1409 C C . PRO A 1 177 ? -1.497 -16.031 -7.923 1.00 70.25 177 PRO A C 1
ATOM 1411 O O . PRO A 1 177 ? -0.930 -15.462 -8.858 1.00 70.25 177 PRO A O 1
ATOM 1414 N N . ARG A 1 178 ? -1.730 -15.435 -6.752 1.00 75.25 178 ARG A N 1
ATOM 1415 C CA . ARG A 1 178 ? -1.250 -14.084 -6.453 1.00 75.25 178 ARG A CA 1
ATOM 1416 C C . ARG A 1 178 ? 0.244 -14.114 -6.166 1.00 75.25 178 ARG A C 1
ATOM 1418 O O . ARG A 1 178 ? 0.746 -15.064 -5.568 1.00 75.25 178 ARG A O 1
ATOM 1425 N N . GLY A 1 179 ? 0.927 -13.055 -6.580 1.00 67.44 179 GLY A N 1
ATOM 1426 C CA . GLY A 1 179 ? 2.370 -12.941 -6.450 1.00 67.44 179 GLY A CA 1
ATOM 1427 C C . GLY A 1 179 ? 3.159 -13.533 -7.622 1.00 67.44 179 GLY A C 1
ATOM 1428 O O . GLY A 1 179 ? 2.591 -13.993 -8.614 1.00 67.44 179 GLY A O 1
ATOM 1429 N N . PRO A 1 180 ? 4.492 -13.466 -7.543 1.00 63.25 180 PRO A N 1
ATOM 1430 C CA . PRO A 1 180 ? 5.397 -13.880 -8.610 1.00 63.25 180 PRO A CA 1
ATOM 1431 C C . PRO A 1 180 ? 5.355 -15.390 -8.784 1.00 63.25 180 PRO A C 1
ATOM 1433 O O . PRO A 1 180 ? 5.176 -16.134 -7.815 1.00 63.25 180 PRO A O 1
ATOM 1436 N N . SER A 1 181 ? 5.599 -15.865 -10.003 1.00 56.34 181 SER A N 1
ATOM 1437 C CA . SER A 1 181 ? 5.671 -17.305 -10.238 1.00 56.34 181 SER A CA 1
ATOM 1438 C C . SER A 1 181 ? 6.847 -17.891 -9.446 1.00 56.34 181 SER A C 1
ATOM 1440 O O . SER A 1 181 ? 7.983 -17.422 -9.554 1.00 56.34 181 SER A O 1
ATOM 1442 N N . THR A 1 182 ? 6.608 -18.959 -8.678 1.00 48.53 182 THR A N 1
ATOM 1443 C CA . THR A 1 182 ? 7.605 -19.668 -7.842 1.00 48.53 182 THR A CA 1
ATOM 1444 C C . THR A 1 182 ? 8.851 -20.141 -8.601 1.00 48.53 182 THR A C 1
ATOM 1446 O O . THR A 1 182 ? 9.855 -20.483 -7.983 1.00 48.53 182 THR A O 1
ATOM 1449 N N . ILE A 1 183 ? 8.830 -20.106 -9.935 1.00 44.38 183 ILE A N 1
ATOM 1450 C CA . ILE A 1 183 ? 9.949 -20.461 -10.813 1.00 44.38 183 ILE A CA 1
ATOM 1451 C C . ILE A 1 183 ? 11.136 -19.485 -10.662 1.00 44.38 183 ILE A C 1
ATOM 1453 O O . ILE A 1 183 ? 12.281 -19.894 -10.838 1.00 44.38 183 ILE A O 1
ATOM 1457 N N . THR A 1 184 ? 10.910 -18.231 -10.256 1.00 40.78 184 THR A N 1
ATOM 1458 C CA . THR A 1 184 ? 11.986 -17.221 -10.141 1.00 40.78 184 THR A CA 1
ATOM 1459 C C . THR A 1 184 ? 12.557 -17.099 -8.717 1.00 40.78 184 THR A C 1
ATOM 1461 O O . THR A 1 184 ? 13.637 -16.541 -8.522 1.00 40.78 184 THR A O 1
ATOM 1464 N N . ALA A 1 185 ? 11.886 -17.663 -7.706 1.00 36.84 185 ALA A N 1
ATOM 1465 C CA . ALA A 1 185 ? 12.295 -17.559 -6.300 1.00 36.84 185 ALA A CA 1
ATOM 1466 C C . ALA A 1 185 ? 13.548 -18.388 -5.938 1.00 36.84 185 ALA A C 1
ATOM 1468 O O . ALA A 1 185 ? 14.114 -18.191 -4.869 1.00 36.84 185 ALA A O 1
ATOM 1469 N N . VAL A 1 186 ? 14.004 -19.286 -6.822 1.00 34.78 186 VAL A N 1
ATOM 1470 C CA . VAL A 1 186 ? 15.162 -20.176 -6.584 1.00 34.78 186 VAL A CA 1
ATOM 1471 C C . VAL A 1 186 ? 16.488 -19.587 -7.106 1.00 34.78 186 VAL A C 1
ATOM 1473 O O . VAL A 1 186 ? 17.551 -20.147 -6.864 1.00 34.78 186 VAL A O 1
ATOM 1476 N N . ALA A 1 187 ? 16.468 -18.439 -7.792 1.00 33.62 187 ALA A N 1
ATOM 1477 C CA . ALA A 1 187 ? 17.667 -17.824 -8.382 1.00 33.62 187 ALA A CA 1
ATOM 1478 C C . ALA A 1 187 ? 18.132 -16.549 -7.647 1.00 33.62 187 ALA A C 1
ATOM 1480 O O . ALA A 1 187 ? 18.493 -15.553 -8.280 1.00 33.62 187 ALA A O 1
ATOM 1481 N N . ALA A 1 188 ? 18.087 -16.551 -6.313 1.00 34.81 188 ALA A N 1
ATOM 1482 C CA . ALA A 1 188 ? 18.515 -15.432 -5.475 1.00 34.81 188 ALA A CA 1
ATOM 1483 C C . ALA A 1 188 ? 19.384 -15.896 -4.311 1.00 34.81 188 ALA A C 1
ATOM 1485 O O . ALA A 1 188 ? 18.886 -16.724 -3.520 1.00 34.81 188 ALA A O 1
#

Radius of gyration: 18.01 Å; Cα contacts (8 Å, |Δi|>4): 167; chains: 1; bounding box: 36×46×49 Å

Mean predicted aligned error: 9.04 Å

Foldseek 3Di:
DDALVVQQPDDDDDDPDDPVPPPDDDSLVSLLCCCVRPLLLLVLLVCLVDLVSLLQVLLQVLVPDPDDPVVSVVCSVVSSVVSNVVSVVSCVVSVPDRPCSLVSNQVSQQVLVVCCPPALEVVRPDYDPSLVSNLVSLVLQPQGPSNVSSVVRHPCVSSNVVVDVVVDDDPDPDDDDPTHDPVCVVPD

pLDDT: mean 80.34, std 18.63, range [30.59, 95.56]

Secondary structure (DSSP, 8-state):
---GGGGS-----S-SS-TTSGGG--HHHHHHHHIIIIIHHHHHHHHTSSHHHHHHHHHHHGGG----HHHHHHHHHHHHHHHHHHHHHHHHHTTPPTT-HHHHHHHHHHHHHHHHTTSSBTTBSS--HHHHHHHHHHHTTTTSHHHHHHHHHSSTHHHHHHHHHHH-S---SS-PPSSS-TTSTT--

Sequence (188 aa):
MTGPEAVVPAKKESTAEGASGDANLSIEEQWVRWADQCLVQLIVINIYRNLRESMETFDYLLTHKEFGYVSKMAVYWSGTFVMMMVSGVRRKKYHVPKGEERQALYEAVDMMVDQMGENSFLGGKSPCKADFNVYGVLRSVEGFTTERLLWENTKIKGWYDRMTELVGPSMADTFVPRGPSTITAVAA

Solvent-accessible surface area (backbone atoms only — not comparable to full-atom values): 11081 Å² total; per-residue (Å²): 138,84,64,74,72,85,72,56,68,78,85,81,83,83,77,98,78,62,95,84,61,71,93,75,60,51,74,54,56,48,45,39,50,40,34,64,72,43,51,48,49,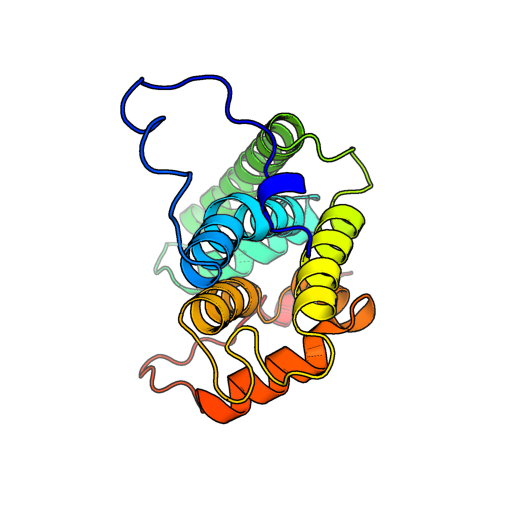42,48,51,29,50,44,16,66,46,72,69,42,16,46,42,50,40,50,40,63,55,70,80,52,99,57,59,70,68,59,46,54,51,50,42,56,55,46,31,56,51,43,33,52,50,18,56,54,47,31,62,73,60,69,46,56,89,92,40,48,63,56,56,41,39,54,56,49,40,52,53,48,60,69,28,58,91,38,72,27,78,50,31,91,48,76,36,73,28,42,54,49,46,48,54,56,57,60,72,42,42,63,32,74,62,41,58,51,48,52,76,70,38,76,53,48,68,46,52,53,54,51,46,65,72,71,49,79,85,86,60,93,74,82,69,81,68,29,48,65,75,83,63,71,80,78,118

InterPro domains:
  IPR036282 Glutathione S-transferase, C-terminal domain superfamily [SSF47616] (28-169)

Organism: Perkinsus olseni (NCBI:txid32597)